Protein AF-A0A959FDQ1-F1 (afdb_monomer_lite)

Sequence (269 aa):
MSNYNDDSVWAGWWVIGGLILIKVVTFIWSLLVALWNFLGKVWLFLVEVITYLIYGSVIILGLAAAWAVLSLILMASQAAYAKVAEWRKKQAYKKSLAGQIEAQKEQAEATRFRIQRMIDLINQNLQKKLDYIVYAESQLSSKSFHQHENEFFKRIISENLSVVEHWREQRSALQHKKNYLDKTINGWDFRLKTAKHEKEMEAFKDELEELLLDVDYLIRKAEEDSWTIDIDLWEATANPYGVSSMNESESLELPVLEEKQKEILFHHN

Structure (mmCIF, N/CA/C/O backbone):
data_AF-A0A959FDQ1-F1
#
_entry.id   AF-A0A959FDQ1-F1
#
loop_
_atom_site.group_PDB
_atom_site.id
_atom_site.type_symbol
_atom_site.label_atom_id
_atom_site.label_alt_id
_atom_site.label_comp_id
_atom_site.label_asym_id
_atom_site.label_entity_id
_atom_site.label_seq_id
_atom_site.pdbx_PDB_ins_code
_atom_site.Cartn_x
_atom_site.Cartn_y
_atom_site.Cartn_z
_atom_site.occupancy
_atom_site.B_iso_or_equiv
_atom_site.auth_seq_id
_atom_site.auth_comp_id
_atom_site.auth_asym_id
_atom_site.auth_atom_id
_atom_site.pdbx_PDB_model_num
ATOM 1 N N . MET A 1 1 ? 96.772 -2.616 -119.147 1.00 41.16 1 MET A N 1
ATOM 2 C CA . MET A 1 1 ? 96.788 -3.213 -117.793 1.00 41.16 1 MET A CA 1
ATOM 3 C C . MET A 1 1 ? 95.719 -2.525 -116.951 1.00 41.16 1 MET A C 1
ATOM 5 O O . MET A 1 1 ? 95.452 -1.355 -117.178 1.00 41.16 1 MET A O 1
ATOM 9 N N . SER A 1 2 ? 95.043 -3.315 -116.118 1.00 45.16 2 SER A N 1
ATOM 10 C CA . SER A 1 2 ? 93.726 -3.117 -115.489 1.00 45.16 2 SER A CA 1
ATOM 11 C C . SER A 1 2 ? 93.643 -1.965 -114.476 1.00 45.16 2 SER A C 1
ATOM 13 O O . SER A 1 2 ? 94.436 -1.956 -113.547 1.00 45.16 2 SER A O 1
ATOM 15 N N . ASN A 1 3 ? 92.645 -1.076 -114.607 1.00 51.53 3 ASN A N 1
ATOM 16 C CA . ASN A 1 3 ? 92.157 -0.219 -113.505 1.00 51.53 3 ASN A CA 1
ATOM 17 C C . ASN A 1 3 ? 90.644 0.100 -113.577 1.00 51.53 3 ASN A C 1
ATOM 19 O O . ASN A 1 3 ? 90.146 0.917 -112.819 1.00 51.53 3 ASN A O 1
ATOM 23 N N . TYR A 1 4 ? 89.895 -0.540 -114.484 1.00 51.22 4 TYR A N 1
ATOM 24 C CA . TYR A 1 4 ? 88.454 -0.288 -114.674 1.00 51.22 4 TYR A CA 1
ATOM 25 C C . TYR A 1 4 ? 87.549 -1.234 -113.864 1.00 51.22 4 TYR A C 1
ATOM 27 O O . TYR A 1 4 ? 86.332 -1.084 -113.887 1.00 51.22 4 TYR A O 1
ATOM 35 N N . ASN A 1 5 ? 88.129 -2.207 -113.149 1.00 54.12 5 ASN A N 1
ATOM 36 C CA . ASN A 1 5 ? 87.374 -3.153 -112.322 1.00 54.12 5 ASN A CA 1
ATOM 37 C C . ASN A 1 5 ? 87.232 -2.702 -110.856 1.00 54.12 5 ASN A C 1
ATOM 39 O O . ASN A 1 5 ? 86.239 -3.063 -110.230 1.00 54.12 5 ASN A O 1
ATOM 43 N N . ASP A 1 6 ? 88.135 -1.870 -110.324 1.00 56.97 6 ASP A N 1
ATOM 44 C CA . ASP A 1 6 ? 88.124 -1.515 -108.893 1.00 56.97 6 ASP A CA 1
ATOM 45 C C . ASP A 1 6 ? 87.049 -0.475 -108.522 1.00 56.97 6 ASP A C 1
ATOM 47 O O . ASP A 1 6 ? 86.389 -0.635 -107.494 1.00 56.97 6 ASP A O 1
ATOM 51 N N . ASP A 1 7 ? 86.751 0.507 -109.382 1.00 60.66 7 ASP A N 1
ATOM 52 C CA . ASP A 1 7 ? 85.711 1.517 -109.095 1.00 60.66 7 ASP A CA 1
ATOM 53 C C . ASP A 1 7 ? 84.284 0.931 -109.114 1.00 60.66 7 ASP A C 1
ATOM 55 O O . ASP A 1 7 ? 83.399 1.370 -108.373 1.00 60.66 7 ASP A O 1
ATOM 59 N N . SER A 1 8 ? 84.053 -0.111 -109.922 1.00 62.12 8 SER A N 1
ATOM 60 C CA . SER A 1 8 ? 82.749 -0.787 -110.027 1.00 62.12 8 SER A CA 1
ATOM 61 C C . SER A 1 8 ? 82.453 -1.699 -108.830 1.00 62.12 8 SER A C 1
ATOM 63 O O . SER A 1 8 ? 81.326 -1.732 -108.329 1.00 62.12 8 SER A O 1
ATOM 65 N N . VAL A 1 9 ? 83.479 -2.388 -108.318 1.00 67.94 9 VAL A N 1
ATOM 66 C CA . VAL A 1 9 ? 83.389 -3.196 -107.097 1.00 67.94 9 VAL A CA 1
ATOM 67 C C . VAL A 1 9 ? 83.156 -2.272 -105.908 1.00 67.94 9 VAL A C 1
ATOM 69 O O . VAL A 1 9 ? 82.247 -2.516 -105.116 1.00 67.94 9 VAL A O 1
ATOM 72 N N . TRP A 1 10 ? 83.894 -1.164 -105.824 1.00 71.19 10 TRP A N 1
ATOM 73 C CA . TRP A 1 10 ? 83.765 -0.192 -104.743 1.00 71.19 10 TRP A CA 1
ATOM 74 C C . TRP A 1 10 ? 82.350 0.410 -104.652 1.00 71.19 10 TRP A C 1
ATOM 76 O O . TRP A 1 10 ? 81.772 0.447 -103.565 1.00 71.19 10 TRP A O 1
ATOM 86 N N . ALA A 1 11 ? 81.726 0.766 -105.782 1.00 73.62 11 ALA A N 1
ATOM 87 C CA . ALA A 1 11 ? 80.331 1.221 -105.818 1.00 73.62 11 ALA A CA 1
ATOM 88 C C . ALA A 1 11 ? 79.330 0.157 -105.310 1.00 73.62 11 ALA A C 1
ATOM 90 O O . ALA A 1 11 ? 78.390 0.489 -104.584 1.00 73.62 11 ALA A O 1
ATOM 91 N N . GLY A 1 12 ? 79.547 -1.126 -105.623 1.00 75.38 12 GLY A N 1
ATOM 92 C CA . GLY A 1 12 ? 78.720 -2.234 -105.128 1.00 75.38 12 GLY A CA 1
ATOM 93 C C . GLY A 1 12 ? 78.754 -2.386 -103.602 1.00 75.38 12 GLY A C 1
ATOM 94 O O . GLY A 1 12 ? 77.708 -2.574 -102.976 1.00 75.38 12 GLY A O 1
ATOM 95 N N . TRP A 1 13 ? 79.929 -2.223 -102.982 1.00 82.12 13 TRP A N 1
ATOM 96 C CA . TRP A 1 13 ? 80.076 -2.254 -101.520 1.00 82.12 13 TRP A CA 1
ATOM 97 C C . TRP A 1 13 ? 79.360 -1.083 -100.833 1.00 82.12 13 TRP A C 1
ATOM 99 O O . TRP A 1 13 ? 78.743 -1.286 -99.786 1.00 82.12 13 TRP A O 1
ATOM 109 N N . TRP A 1 14 ? 79.357 0.114 -101.431 1.00 84.06 14 TRP A N 1
ATOM 110 C CA . TRP A 1 14 ? 78.606 1.261 -100.902 1.00 84.06 14 TRP A CA 1
ATOM 111 C C . TRP A 1 14 ? 77.089 1.083 -100.991 1.00 84.06 14 TRP A C 1
ATOM 113 O O . TRP A 1 14 ? 76.379 1.437 -100.050 1.00 84.06 14 TRP A O 1
ATOM 123 N N . VAL A 1 15 ? 76.577 0.492 -102.075 1.00 82.62 15 VAL A N 1
ATOM 124 C CA . VAL A 1 15 ? 75.137 0.216 -102.224 1.00 82.62 15 VAL A CA 1
ATOM 125 C C . VAL A 1 15 ? 74.672 -0.839 -101.215 1.00 82.62 15 VAL A C 1
ATOM 127 O O . VAL A 1 15 ? 73.645 -0.658 -100.558 1.00 82.62 15 VAL A O 1
ATOM 130 N N . ILE A 1 16 ? 75.446 -1.912 -101.034 1.00 84.38 16 ILE A N 1
ATOM 131 C CA . ILE A 1 16 ? 75.146 -2.958 -100.045 1.00 84.38 16 ILE A CA 1
ATOM 132 C C . ILE A 1 16 ? 75.263 -2.401 -98.617 1.00 84.38 16 ILE A C 1
ATOM 134 O O . ILE A 1 16 ? 74.369 -2.621 -97.800 1.00 84.38 16 ILE A O 1
ATOM 138 N N . GLY A 1 17 ? 76.308 -1.620 -98.324 1.00 83.81 17 GLY A N 1
ATOM 139 C CA . GLY A 1 17 ? 76.487 -0.955 -97.031 1.00 83.81 17 GLY A CA 1
ATOM 140 C C . GLY A 1 17 ? 75.357 0.025 -96.701 1.00 83.81 17 GLY A C 1
ATOM 141 O O . GLY A 1 17 ? 74.842 0.018 -95.583 1.00 83.81 17 GLY A O 1
ATOM 142 N N . GLY A 1 18 ? 74.899 0.806 -97.685 1.00 85.31 18 GLY A N 1
ATOM 143 C CA . GLY A 1 18 ? 73.756 1.711 -97.542 1.00 85.31 18 GLY A CA 1
ATOM 144 C C . GLY A 1 18 ? 72.436 0.976 -97.285 1.00 85.31 18 GLY A C 1
ATOM 145 O O . GLY A 1 18 ? 71.675 1.363 -96.397 1.00 85.31 18 GLY A O 1
ATOM 146 N N . LEU A 1 19 ? 72.180 -0.127 -97.997 1.00 86.75 19 LEU A N 1
ATOM 147 C CA . LEU A 1 19 ? 70.998 -0.970 -97.772 1.00 86.75 19 LEU A CA 1
ATOM 148 C C . LEU A 1 19 ? 70.985 -1.592 -96.369 1.00 86.75 19 LEU A C 1
ATOM 150 O O . LEU A 1 19 ? 69.940 -1.609 -95.713 1.00 86.75 19 LEU A O 1
ATOM 154 N N . ILE A 1 20 ? 72.139 -2.064 -95.890 1.00 87.62 20 ILE A N 1
ATOM 155 C CA . ILE A 1 20 ? 72.286 -2.599 -94.530 1.00 87.62 20 ILE A CA 1
ATOM 156 C C . ILE A 1 20 ? 72.043 -1.495 -93.497 1.00 87.62 20 ILE A C 1
ATOM 158 O O . ILE A 1 20 ? 71.282 -1.704 -92.553 1.00 87.62 20 ILE A O 1
ATOM 162 N N . LEU A 1 21 ? 72.613 -0.304 -93.696 1.00 90.56 21 LEU A N 1
ATOM 163 C CA . LEU A 1 21 ? 72.436 0.823 -92.783 1.00 90.56 21 LEU A CA 1
ATOM 164 C C . LEU A 1 21 ? 70.955 1.212 -92.640 1.00 90.56 21 LEU A C 1
ATOM 166 O O . LEU A 1 21 ? 70.468 1.367 -91.522 1.00 90.56 21 LEU A O 1
ATOM 170 N N . ILE A 1 22 ? 70.206 1.281 -93.747 1.00 90.25 22 ILE A N 1
ATOM 171 C CA . ILE A 1 22 ? 68.761 1.566 -93.721 1.00 90.25 22 ILE A CA 1
ATOM 172 C C . ILE A 1 22 ? 68.000 0.476 -92.957 1.00 90.25 22 ILE A C 1
ATOM 174 O O . ILE A 1 22 ? 67.115 0.788 -92.157 1.00 90.25 22 ILE A O 1
ATOM 178 N N . LYS A 1 23 ? 68.336 -0.805 -93.151 1.00 91.06 23 LYS A N 1
ATOM 179 C CA . LYS A 1 23 ? 67.700 -1.917 -92.423 1.00 91.06 23 LYS A CA 1
ATOM 180 C C . LYS A 1 23 ? 67.961 -1.852 -90.920 1.00 91.06 23 LYS A C 1
ATOM 182 O O . LYS A 1 23 ? 67.043 -2.086 -90.140 1.00 91.06 23 LYS A O 1
ATOM 187 N N . VAL A 1 24 ? 69.171 -1.481 -90.513 1.00 93.56 24 VAL A N 1
ATOM 188 C CA . VAL A 1 24 ? 69.520 -1.315 -89.096 1.00 93.56 24 VAL A CA 1
ATOM 189 C C . VAL A 1 24 ? 68.769 -0.131 -88.487 1.00 93.56 24 VAL A C 1
ATOM 191 O O . VAL A 1 24 ? 68.148 -0.278 -87.437 1.00 93.56 24 VAL A O 1
ATOM 194 N N . VAL A 1 25 ? 68.749 1.022 -89.160 1.00 93.12 25 VAL A N 1
ATOM 195 C CA . VAL A 1 25 ? 68.042 2.217 -88.669 1.00 93.12 25 VAL A CA 1
ATOM 196 C C . VAL A 1 25 ? 66.534 1.975 -88.577 1.00 93.12 25 VAL A C 1
ATOM 198 O O . VAL A 1 25 ? 65.921 2.289 -87.559 1.00 93.12 25 VAL A O 1
ATOM 201 N N . THR A 1 26 ? 65.931 1.365 -89.601 1.00 91.38 26 THR A N 1
ATOM 202 C CA . THR A 1 26 ? 64.496 1.027 -89.589 1.00 91.38 26 THR A CA 1
ATOM 203 C C . THR A 1 26 ? 64.157 0.001 -88.511 1.00 91.38 26 THR A C 1
ATOM 205 O O . THR A 1 26 ? 63.116 0.130 -87.865 1.00 91.38 26 THR A O 1
ATOM 208 N N . PHE A 1 27 ? 65.039 -0.968 -88.254 1.00 93.44 27 PHE A N 1
ATOM 209 C CA . PHE A 1 27 ? 64.881 -1.919 -87.157 1.00 93.44 27 PHE A CA 1
ATOM 210 C C . PHE A 1 27 ? 64.938 -1.232 -85.786 1.00 93.44 27 PHE A C 1
ATOM 212 O O . PHE A 1 27 ? 64.025 -1.417 -84.983 1.00 93.44 27 PHE A O 1
ATOM 219 N N . ILE A 1 28 ? 65.950 -0.392 -85.534 1.00 94.56 28 ILE A N 1
ATOM 220 C CA . ILE A 1 28 ? 66.096 0.347 -84.268 1.00 94.56 28 ILE A CA 1
ATOM 221 C C . ILE A 1 28 ? 64.895 1.272 -84.042 1.00 94.56 28 ILE A C 1
ATOM 223 O O . ILE A 1 28 ? 64.324 1.278 -82.954 1.00 94.56 28 ILE A O 1
ATOM 227 N N . TRP A 1 29 ? 64.464 2.012 -85.067 1.00 95.31 29 TRP A N 1
ATOM 228 C CA . TRP A 1 29 ? 63.289 2.880 -84.974 1.00 95.31 29 TRP A CA 1
ATOM 229 C C . TRP A 1 29 ? 62.014 2.090 -84.658 1.00 95.31 29 TRP A C 1
ATOM 231 O O . TRP A 1 29 ? 61.263 2.457 -83.756 1.00 95.31 29 TRP A O 1
ATOM 241 N N . SER A 1 30 ? 61.795 0.964 -85.343 1.00 93.06 30 SER A N 1
ATOM 242 C CA . SER A 1 30 ? 60.643 0.087 -85.089 1.00 93.06 30 SER A CA 1
ATOM 243 C C . SER A 1 30 ? 60.669 -0.492 -83.673 1.00 93.06 30 SER A C 1
ATOM 245 O O . SER A 1 30 ? 59.626 -0.571 -83.025 1.00 93.06 30 SER A O 1
ATOM 247 N N . LEU A 1 31 ? 61.854 -0.845 -83.164 1.00 94.12 31 LEU A N 1
ATOM 248 C CA . LEU A 1 31 ? 62.034 -1.326 -81.797 1.00 94.12 31 LEU A CA 1
ATOM 249 C C . LEU A 1 31 ? 61.730 -0.232 -80.764 1.00 94.12 31 LEU A C 1
ATOM 251 O O . LEU A 1 31 ? 61.033 -0.501 -79.789 1.00 94.12 31 LEU A O 1
ATOM 255 N N . LEU A 1 32 ? 62.184 1.004 -80.990 1.00 95.50 32 LEU A N 1
ATOM 256 C CA . LEU A 1 32 ? 61.865 2.149 -80.128 1.00 95.50 32 LEU A CA 1
ATOM 257 C C . LEU A 1 32 ? 60.362 2.447 -80.111 1.00 95.50 32 LEU A C 1
ATOM 259 O O . LEU A 1 32 ? 59.791 2.657 -79.042 1.00 95.50 32 LEU A O 1
ATOM 263 N N . VAL A 1 33 ? 59.699 2.401 -81.269 1.00 92.25 33 VAL A N 1
ATOM 264 C CA . VA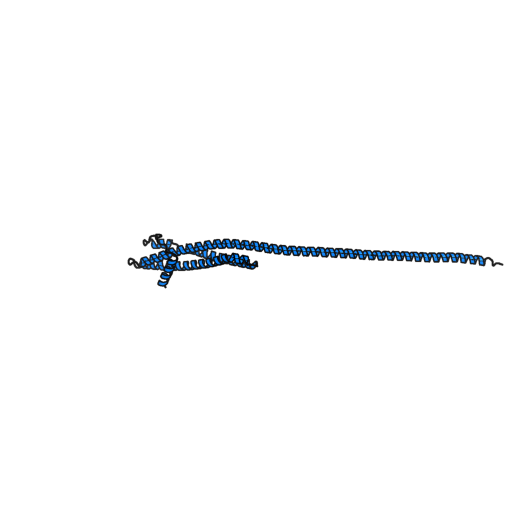L A 1 33 ? 58.240 2.573 -81.367 1.00 92.25 33 VAL A CA 1
ATOM 265 C C . VAL A 1 33 ? 57.500 1.429 -80.665 1.00 92.25 33 VAL A C 1
ATOM 267 O O . VAL A 1 33 ? 56.502 1.668 -79.984 1.00 92.25 33 VAL A O 1
ATOM 270 N N . ALA A 1 34 ? 57.978 0.188 -80.781 1.00 93.31 34 ALA A N 1
ATOM 271 C CA . ALA A 1 34 ? 57.402 -0.952 -80.071 1.00 93.31 34 ALA A CA 1
ATOM 272 C C . ALA A 1 34 ? 57.564 -0.815 -78.547 1.00 93.31 34 ALA A C 1
ATOM 274 O O . ALA A 1 34 ? 56.600 -1.034 -77.812 1.00 93.31 34 ALA A O 1
ATOM 275 N N . LEU A 1 35 ? 58.741 -0.389 -78.077 1.00 95.12 35 LEU A N 1
ATOM 276 C CA . LEU A 1 35 ? 59.010 -0.116 -76.663 1.00 95.12 35 LEU A CA 1
ATOM 277 C C . LEU A 1 35 ? 58.136 1.020 -76.127 1.00 95.12 35 LEU A C 1
ATOM 279 O O . LEU A 1 35 ? 57.553 0.877 -75.055 1.00 95.12 35 LEU A O 1
ATOM 283 N N . TRP A 1 36 ? 57.981 2.111 -76.880 1.00 96.50 36 TRP A N 1
ATOM 284 C CA . TRP A 1 36 ? 57.102 3.220 -76.503 1.00 96.50 36 TRP A CA 1
ATOM 285 C C . TRP A 1 36 ? 55.642 2.771 -76.378 1.00 96.50 36 TRP A C 1
ATOM 287 O O . TRP A 1 36 ? 54.981 3.060 -75.382 1.00 96.50 36 TRP A O 1
ATOM 297 N N . ASN A 1 37 ? 55.149 1.995 -77.348 1.00 92.75 37 ASN A N 1
ATOM 298 C CA . ASN A 1 37 ? 53.802 1.427 -77.298 1.00 92.75 37 ASN A CA 1
ATOM 299 C C . ASN A 1 37 ? 53.617 0.451 -76.125 1.00 92.75 37 ASN A C 1
ATOM 301 O O . ASN A 1 37 ? 52.558 0.441 -75.498 1.00 92.75 37 ASN A O 1
ATOM 305 N N . PHE A 1 38 ? 54.628 -0.364 -75.813 1.00 94.62 38 PHE A N 1
ATOM 306 C CA . PHE A 1 38 ? 54.597 -1.270 -74.665 1.00 94.62 38 PHE A CA 1
ATOM 307 C C . PHE A 1 38 ? 54.547 -0.497 -73.341 1.00 94.62 38 PHE A C 1
ATOM 309 O O . PHE A 1 38 ? 53.668 -0.756 -72.521 1.00 94.62 38 PHE A O 1
ATOM 316 N N . LEU A 1 39 ? 55.420 0.500 -73.161 1.00 95.44 39 LEU A N 1
ATOM 317 C CA . LEU A 1 39 ? 55.439 1.356 -71.971 1.00 95.44 39 LEU A CA 1
ATOM 318 C C . LEU A 1 39 ? 54.123 2.124 -71.797 1.00 95.44 39 LEU A C 1
ATOM 320 O O . LEU A 1 39 ? 53.597 2.176 -70.688 1.00 95.44 39 LEU A O 1
ATOM 324 N N . GLY A 1 40 ? 53.547 2.645 -72.885 1.00 93.50 40 GLY A N 1
ATOM 325 C CA . GLY A 1 40 ? 52.236 3.297 -72.858 1.00 93.50 40 GLY A CA 1
ATOM 326 C C . GLY A 1 40 ? 51.115 2.365 -72.386 1.00 93.50 40 GLY A C 1
ATOM 327 O O . GLY A 1 40 ? 50.298 2.758 -71.555 1.00 93.50 40 GLY A O 1
ATOM 328 N N . LYS A 1 41 ? 51.102 1.105 -72.846 1.00 93.19 41 LYS A N 1
ATOM 329 C CA . LYS A 1 41 ? 50.130 0.094 -72.390 1.00 93.19 41 LYS A CA 1
ATOM 330 C C . LYS A 1 41 ? 50.312 -0.274 -70.916 1.00 93.19 41 LYS A C 1
ATOM 332 O O . LYS A 1 41 ? 49.319 -0.373 -70.203 1.00 93.19 41 LYS A O 1
ATOM 337 N N . VAL A 1 42 ? 51.554 -0.447 -70.456 1.00 93.56 42 VAL A N 1
ATOM 338 C CA . VAL A 1 42 ? 51.853 -0.741 -69.041 1.00 93.56 42 VAL A CA 1
ATOM 339 C C . VAL A 1 42 ? 51.428 0.420 -68.142 1.00 93.56 42 VAL A C 1
ATOM 341 O O . VAL A 1 42 ? 50.820 0.191 -67.099 1.00 93.56 42 VAL A O 1
ATOM 344 N N . TRP A 1 43 ? 51.689 1.662 -68.556 1.00 94.62 43 TRP A N 1
ATOM 345 C CA . TRP A 1 43 ? 51.263 2.849 -67.816 1.00 94.62 43 TRP A CA 1
ATOM 346 C C . TRP A 1 43 ? 49.737 2.940 -67.698 1.00 94.62 43 TRP A C 1
ATOM 348 O O . TRP A 1 43 ? 49.219 3.121 -66.599 1.00 94.62 43 TRP A O 1
ATOM 358 N N . LEU A 1 44 ? 49.010 2.760 -68.808 1.00 92.25 44 LEU A N 1
ATOM 359 C CA . LEU A 1 44 ? 47.542 2.763 -68.802 1.00 92.25 44 LEU A CA 1
ATOM 360 C C . LEU A 1 44 ? 46.969 1.658 -67.904 1.00 92.25 44 LEU A C 1
ATOM 362 O O . LEU A 1 44 ? 46.057 1.925 -67.126 1.00 92.25 44 LEU A O 1
ATOM 366 N N . PHE A 1 45 ? 47.549 0.457 -67.951 1.00 92.62 45 PHE A N 1
ATOM 367 C CA . PHE A 1 45 ? 47.150 -0.651 -67.085 1.00 92.62 45 PHE A CA 1
ATOM 368 C C . PHE A 1 45 ? 47.381 -0.343 -65.597 1.00 92.62 45 PHE A C 1
ATOM 370 O O . PHE A 1 45 ? 46.514 -0.610 -64.770 1.00 92.62 45 PHE A O 1
ATOM 377 N N . LEU A 1 46 ? 48.522 0.261 -65.238 1.00 94.44 46 LEU A N 1
ATOM 378 C CA . LEU A 1 46 ? 48.803 0.659 -63.853 1.00 94.44 46 LEU A CA 1
ATOM 379 C C . LEU A 1 46 ? 47.797 1.691 -63.333 1.00 94.44 46 LEU A C 1
ATOM 381 O O . LEU A 1 46 ? 47.320 1.560 -62.206 1.00 94.44 46 LEU A O 1
ATOM 385 N N . VAL A 1 47 ? 47.457 2.691 -64.151 1.00 92.94 47 VAL A N 1
ATOM 386 C CA . VAL A 1 47 ? 46.435 3.687 -63.800 1.00 92.94 47 VAL A CA 1
ATOM 387 C C . VAL A 1 47 ? 45.086 3.005 -63.577 1.00 92.94 47 VAL A C 1
ATOM 389 O O . VAL A 1 47 ? 44.456 3.243 -62.551 1.00 92.94 47 VAL A O 1
ATOM 392 N N . GLU A 1 48 ? 44.680 2.104 -64.472 1.00 91.69 48 GLU A N 1
ATOM 393 C CA . GLU A 1 48 ? 43.425 1.357 -64.360 1.00 91.69 48 GLU A CA 1
ATOM 394 C C . GLU A 1 48 ? 43.360 0.508 -63.075 1.00 91.69 48 GLU A C 1
ATOM 396 O O . GLU A 1 48 ? 42.366 0.559 -62.347 1.00 91.69 48 GLU A O 1
ATOM 401 N N . VAL A 1 49 ? 44.442 -0.199 -62.726 1.00 93.19 49 VAL A N 1
ATOM 402 C CA . VAL A 1 49 ? 44.527 -0.980 -61.479 1.00 93.19 49 VAL A CA 1
ATOM 403 C C . VAL A 1 49 ? 44.390 -0.085 -60.245 1.00 93.19 49 VAL A C 1
ATOM 405 O O . VAL A 1 49 ? 43.626 -0.412 -59.336 1.00 93.19 49 VAL A O 1
ATOM 408 N N . ILE A 1 50 ? 45.084 1.058 -60.201 1.00 92.56 50 ILE A N 1
ATOM 409 C CA . ILE A 1 50 ? 44.981 2.006 -59.078 1.00 92.56 50 ILE A CA 1
ATOM 410 C C . ILE A 1 50 ? 43.558 2.562 -58.977 1.00 92.56 50 ILE A C 1
ATOM 412 O O . ILE A 1 50 ? 42.998 2.623 -57.882 1.00 92.56 50 ILE A O 1
ATOM 416 N N . THR A 1 51 ? 42.945 2.922 -60.105 1.00 90.56 51 THR A N 1
ATOM 417 C CA . THR A 1 51 ? 41.565 3.408 -60.151 1.00 90.56 51 THR A CA 1
ATOM 418 C C . THR A 1 51 ? 40.586 2.371 -59.593 1.00 90.56 51 THR A C 1
ATOM 420 O O . THR A 1 51 ? 39.767 2.716 -58.739 1.00 90.56 51 THR A O 1
ATOM 423 N N . TYR A 1 52 ? 40.701 1.094 -59.977 1.00 94.38 52 TYR A N 1
ATOM 424 C CA . TYR A 1 52 ? 39.858 0.032 -59.416 1.00 94.38 52 TYR A CA 1
ATOM 425 C C . TYR A 1 52 ? 40.108 -0.213 -57.925 1.00 94.38 52 TYR A C 1
ATOM 427 O O . TYR A 1 52 ? 39.149 -0.426 -57.182 1.00 94.38 52 TYR A O 1
ATOM 435 N N . LEU A 1 53 ? 41.360 -0.141 -57.460 1.00 91.94 53 LEU A N 1
ATOM 436 C CA . LEU A 1 53 ? 41.679 -0.271 -56.034 1.00 91.94 53 LEU A CA 1
ATOM 437 C C . LEU A 1 53 ? 41.062 0.867 -55.209 1.00 91.94 53 LEU A C 1
ATOM 439 O O . LEU A 1 53 ? 40.489 0.616 -54.147 1.00 91.94 53 LEU A O 1
ATOM 443 N N . ILE A 1 54 ? 41.114 2.103 -55.716 1.00 91.62 54 ILE A N 1
ATOM 444 C CA . ILE A 1 54 ? 40.481 3.258 -55.071 1.00 91.62 54 ILE A CA 1
ATOM 445 C C . ILE A 1 54 ? 38.965 3.059 -55.023 1.00 91.62 54 ILE A C 1
ATOM 447 O O . ILE A 1 54 ? 38.392 3.119 -53.934 1.00 91.62 54 ILE A O 1
ATOM 451 N N . TYR A 1 55 ? 38.314 2.754 -56.151 1.00 93.12 55 TYR A N 1
ATOM 452 C CA . TYR A 1 55 ? 36.862 2.542 -56.175 1.00 93.12 55 TYR A CA 1
ATOM 453 C C . TYR A 1 55 ? 36.424 1.389 -55.264 1.00 93.12 55 TYR A C 1
ATOM 455 O O . TYR A 1 55 ? 35.459 1.540 -54.513 1.00 93.12 55 TYR A O 1
ATOM 463 N N . GLY A 1 56 ? 37.161 0.274 -55.257 1.00 88.38 56 GLY A N 1
ATOM 464 C CA . GLY A 1 56 ? 36.907 -0.848 -54.355 1.00 88.38 56 GLY A CA 1
ATOM 465 C C . GLY A 1 56 ? 37.000 -0.446 -52.881 1.00 88.38 56 GLY A C 1
ATOM 466 O O . GLY A 1 56 ? 36.118 -0.787 -52.092 1.00 88.38 56 GLY A O 1
ATOM 467 N N . SER A 1 57 ? 38.012 0.347 -52.511 1.00 91.38 57 SER A N 1
ATOM 468 C CA . SER A 1 57 ? 38.170 0.830 -51.133 1.00 91.38 57 SER A CA 1
ATOM 469 C C . SER A 1 57 ? 37.028 1.757 -50.698 1.00 91.38 57 SER A C 1
ATOM 471 O O . SER A 1 57 ? 36.509 1.615 -49.591 1.00 91.38 57 SER A O 1
ATOM 473 N N . VAL A 1 58 ? 36.575 2.651 -51.585 1.00 90.69 58 VAL A N 1
ATOM 474 C CA . VAL A 1 58 ? 35.473 3.586 -51.310 1.00 90.69 58 VAL A CA 1
ATOM 475 C C . VAL A 1 58 ? 34.162 2.829 -51.095 1.00 90.69 58 VAL A C 1
ATOM 477 O O . VAL A 1 58 ? 33.418 3.151 -50.169 1.00 90.69 58 VAL A O 1
ATOM 480 N N . ILE A 1 59 ? 33.897 1.788 -51.889 1.00 87.31 59 ILE A N 1
ATOM 481 C CA . ILE A 1 59 ? 32.701 0.947 -51.739 1.00 87.31 59 ILE A CA 1
ATOM 482 C C . ILE A 1 59 ? 32.722 0.195 -50.400 1.00 87.31 59 ILE A C 1
ATOM 484 O O . ILE A 1 59 ? 31.714 0.187 -49.694 1.00 87.31 59 ILE A O 1
ATOM 488 N N . ILE A 1 60 ? 33.859 -0.394 -50.012 1.00 89.19 60 ILE A N 1
ATOM 489 C CA . ILE A 1 60 ? 33.988 -1.123 -48.738 1.00 89.19 60 ILE A CA 1
ATOM 490 C C . ILE A 1 60 ? 33.829 -0.173 -47.543 1.00 89.19 60 ILE A C 1
ATOM 492 O O . ILE A 1 60 ? 33.099 -0.492 -46.604 1.00 89.19 60 ILE A O 1
ATOM 496 N N . LEU A 1 61 ? 34.455 1.008 -47.587 1.00 90.31 61 LEU A N 1
ATOM 497 C CA . LEU A 1 61 ? 34.313 2.026 -46.541 1.00 90.31 61 LEU A CA 1
ATOM 498 C C . LEU A 1 61 ? 32.869 2.535 -46.437 1.00 90.31 61 LEU A C 1
ATOM 500 O O . LEU A 1 61 ? 32.345 2.661 -45.331 1.00 90.31 61 LEU A O 1
ATOM 504 N N . GLY A 1 62 ? 32.204 2.769 -47.571 1.00 88.81 62 GLY A N 1
ATOM 505 C CA . GLY A 1 62 ? 30.795 3.163 -47.611 1.00 88.81 62 GLY A CA 1
ATOM 506 C C . GLY A 1 62 ? 29.868 2.091 -47.034 1.00 88.81 62 GLY A C 1
ATOM 507 O O . GLY A 1 62 ? 28.982 2.401 -46.237 1.00 88.81 62 GLY A O 1
ATOM 508 N N . LEU A 1 63 ? 30.107 0.820 -47.370 1.00 93.75 63 LEU A N 1
ATOM 509 C CA . LEU A 1 63 ? 29.330 -0.303 -46.848 1.00 93.75 63 LEU A CA 1
ATOM 510 C C . LEU A 1 63 ? 29.542 -0.489 -45.339 1.00 93.75 63 LEU A C 1
ATOM 512 O O . LEU A 1 63 ? 28.573 -0.685 -44.606 1.00 93.75 63 LEU A O 1
ATOM 516 N N . ALA A 1 64 ? 30.782 -0.375 -44.858 1.00 91.06 64 ALA A N 1
ATOM 517 C CA . ALA A 1 64 ? 31.095 -0.442 -43.432 1.00 91.06 64 ALA A CA 1
ATOM 518 C C . ALA A 1 64 ? 30.430 0.702 -42.647 1.00 91.06 64 ALA A C 1
ATOM 520 O O . ALA A 1 64 ? 29.840 0.464 -41.592 1.00 91.06 64 ALA A O 1
ATOM 521 N N . ALA A 1 65 ? 30.454 1.926 -43.186 1.00 90.00 65 ALA A N 1
ATOM 522 C CA . ALA A 1 65 ? 29.776 3.072 -42.587 1.00 90.00 65 ALA A CA 1
ATOM 523 C C . ALA A 1 65 ? 28.252 2.865 -42.519 1.00 90.00 65 ALA A C 1
ATOM 525 O O . ALA A 1 65 ? 27.649 3.105 -41.473 1.00 90.00 65 ALA A O 1
ATOM 526 N N . ALA A 1 66 ? 27.631 2.356 -43.588 1.00 91.00 66 ALA A N 1
ATOM 527 C CA . ALA A 1 66 ? 26.199 2.054 -43.605 1.00 91.00 66 ALA A CA 1
ATOM 528 C C . ALA A 1 66 ? 25.817 0.988 -42.560 1.00 91.00 66 ALA A C 1
ATOM 530 O O . ALA A 1 66 ? 24.836 1.161 -41.834 1.00 91.00 66 ALA A O 1
ATOM 531 N N . TRP A 1 67 ? 26.618 -0.074 -42.424 1.00 93.38 67 TRP A N 1
ATOM 532 C CA . TRP A 1 67 ? 26.415 -1.107 -41.402 1.00 93.38 67 TRP A CA 1
ATOM 533 C C . TRP A 1 67 ? 26.577 -0.578 -39.975 1.00 93.38 67 TRP A C 1
ATOM 535 O O . TRP A 1 67 ? 25.793 -0.941 -39.094 1.00 93.38 67 TRP A O 1
ATOM 545 N N . ALA A 1 68 ? 27.551 0.302 -39.739 1.00 88.50 68 ALA A N 1
ATOM 546 C CA . ALA A 1 68 ? 27.741 0.941 -38.441 1.00 88.50 68 ALA A CA 1
ATOM 547 C C . ALA A 1 68 ? 26.533 1.816 -38.065 1.00 88.50 68 ALA A C 1
ATOM 549 O O . ALA A 1 68 ? 26.013 1.703 -36.954 1.00 88.50 68 ALA A O 1
ATOM 550 N N . VAL A 1 69 ? 26.035 2.627 -39.006 1.00 88.94 69 VAL A N 1
ATOM 551 C CA . VAL A 1 69 ? 24.842 3.467 -38.803 1.00 88.94 69 VAL A CA 1
ATOM 552 C C . VAL A 1 69 ? 23.603 2.611 -38.540 1.00 88.94 69 VAL A C 1
ATOM 554 O O . VAL A 1 69 ? 22.869 2.880 -37.590 1.00 88.94 69 VAL A O 1
ATOM 557 N N . LEU A 1 70 ? 23.389 1.545 -39.318 1.00 91.00 70 LEU A N 1
ATOM 558 C CA . LEU A 1 70 ? 22.266 0.627 -39.115 1.00 91.00 70 LEU A CA 1
ATOM 559 C C . LEU A 1 70 ? 22.310 -0.020 -37.722 1.00 91.00 70 LEU A C 1
ATOM 561 O O . LEU A 1 70 ? 21.302 -0.052 -37.017 1.00 91.00 70 LEU A O 1
ATOM 565 N N . SER A 1 71 ? 23.488 -0.482 -37.300 1.00 88.06 71 SER A N 1
ATOM 566 C CA . SER A 1 71 ? 23.685 -1.101 -35.984 1.00 88.06 71 SER A CA 1
ATOM 567 C C . SER A 1 71 ? 23.418 -0.109 -34.848 1.00 88.06 71 SER A C 1
ATOM 569 O O . SER A 1 71 ? 22.730 -0.443 -33.882 1.00 88.06 71 SER A O 1
ATOM 571 N N . LEU A 1 72 ? 23.883 1.137 -34.989 1.00 87.38 72 LEU A N 1
ATOM 572 C CA . LEU A 1 72 ? 23.633 2.208 -34.024 1.00 87.38 72 LEU A CA 1
ATOM 573 C C . LEU A 1 72 ? 22.131 2.518 -33.891 1.00 87.38 72 LEU A C 1
ATOM 575 O O . LEU A 1 72 ? 21.625 2.643 -32.776 1.00 87.38 72 LEU A O 1
ATOM 579 N N . ILE A 1 73 ? 21.403 2.592 -35.013 1.00 85.00 73 ILE A N 1
ATOM 580 C CA . ILE A 1 73 ? 19.948 2.828 -35.029 1.00 85.00 73 ILE A CA 1
ATOM 581 C C . ILE A 1 73 ? 19.202 1.682 -34.336 1.00 85.00 73 ILE A C 1
ATOM 583 O O . ILE A 1 73 ? 18.272 1.929 -33.562 1.00 85.00 73 ILE A O 1
ATOM 587 N N . LEU A 1 74 ? 19.613 0.432 -34.568 1.00 89.19 74 LEU A N 1
ATOM 588 C CA . LEU A 1 74 ? 19.020 -0.733 -33.911 1.00 89.19 74 LEU A CA 1
ATOM 589 C C . LEU A 1 74 ? 19.246 -0.705 -32.391 1.00 89.19 74 LEU A C 1
ATOM 591 O O . LEU A 1 74 ? 18.293 -0.910 -31.638 1.00 89.19 74 LEU A O 1
ATOM 595 N N . MET A 1 75 ? 20.459 -0.381 -31.927 1.00 86.44 75 MET A N 1
ATOM 596 C CA . MET A 1 75 ? 20.750 -0.247 -30.491 1.00 86.44 75 MET A CA 1
ATOM 597 C C . MET A 1 75 ? 19.968 0.906 -29.848 1.00 86.44 75 MET A C 1
ATOM 599 O O . MET A 1 75 ? 19.377 0.728 -28.782 1.00 86.44 75 MET A O 1
ATOM 603 N N . ALA A 1 76 ? 19.901 2.067 -30.508 1.00 80.12 76 ALA A N 1
ATOM 604 C CA . ALA A 1 76 ? 19.123 3.212 -30.033 1.00 80.12 76 ALA A CA 1
ATOM 605 C C . ALA A 1 76 ? 17.625 2.881 -29.930 1.00 80.12 76 ALA A C 1
ATOM 607 O O . ALA A 1 76 ? 16.972 3.231 -28.944 1.00 80.12 76 ALA A O 1
ATOM 608 N N . SER A 1 77 ? 17.093 2.144 -30.909 1.00 87.00 77 SER A N 1
ATOM 609 C CA . SER A 1 77 ? 15.701 1.689 -30.907 1.00 87.00 77 SER A CA 1
ATOM 610 C C . SER A 1 77 ? 15.431 0.737 -29.741 1.00 87.00 77 SER A C 1
ATOM 612 O O . SER A 1 77 ? 14.476 0.943 -28.994 1.00 87.00 77 SER A O 1
ATOM 614 N N . GLN A 1 78 ? 16.287 -0.267 -29.520 1.00 83.50 78 GLN A N 1
ATOM 615 C CA . GLN A 1 78 ? 16.141 -1.199 -28.394 1.00 83.50 78 GLN A CA 1
ATOM 616 C C . GLN A 1 78 ? 16.227 -0.493 -27.037 1.00 83.50 78 GLN A C 1
ATOM 618 O O . GLN A 1 78 ? 15.414 -0.773 -26.158 1.00 83.50 78 GLN A O 1
ATOM 623 N N . ALA A 1 79 ? 17.145 0.464 -26.873 1.00 78.75 79 ALA A N 1
ATOM 624 C CA . ALA A 1 79 ? 17.249 1.262 -25.653 1.00 78.75 79 ALA A CA 1
ATOM 625 C C . ALA A 1 79 ? 15.976 2.091 -25.393 1.00 78.75 79 ALA A C 1
ATOM 627 O O . ALA A 1 79 ? 15.497 2.159 -24.258 1.00 78.75 79 ALA A O 1
ATOM 628 N N . ALA A 1 80 ? 15.379 2.671 -26.441 1.00 79.50 80 ALA A N 1
ATOM 629 C CA . ALA A 1 80 ? 14.105 3.380 -26.336 1.00 79.50 80 ALA A CA 1
ATOM 630 C C . ALA A 1 80 ? 12.956 2.436 -25.938 1.00 79.50 80 ALA A C 1
ATOM 632 O O . ALA A 1 80 ? 12.206 2.743 -25.008 1.00 79.50 80 ALA A O 1
ATOM 633 N N . TYR A 1 81 ? 12.849 1.263 -26.573 1.00 86.31 81 TYR A N 1
ATOM 634 C CA . TYR A 1 81 ? 11.852 0.251 -26.208 1.00 86.31 81 TYR A CA 1
ATOM 635 C C . TYR A 1 81 ? 12.034 -0.255 -24.772 1.00 86.31 81 TYR A C 1
ATOM 637 O O . TYR A 1 81 ? 11.045 -0.373 -24.050 1.00 86.31 81 TYR A O 1
ATOM 645 N N . ALA A 1 82 ? 13.271 -0.495 -24.326 1.00 80.25 82 ALA A N 1
ATOM 646 C CA . ALA A 1 82 ? 13.571 -0.917 -22.959 1.00 80.25 82 ALA A CA 1
ATOM 647 C C . ALA A 1 82 ? 13.122 0.133 -21.931 1.00 80.25 82 ALA A C 1
ATOM 649 O O . ALA A 1 82 ? 12.431 -0.205 -20.969 1.00 80.25 82 ALA A O 1
ATOM 650 N N . LYS A 1 83 ? 13.414 1.417 -22.180 1.00 82.81 83 LYS A N 1
ATOM 651 C CA . LYS A 1 83 ? 12.979 2.527 -21.318 1.00 82.81 83 LYS A CA 1
ATOM 652 C C . LYS A 1 83 ? 11.452 2.640 -21.242 1.00 82.81 83 LYS A C 1
ATOM 654 O O . LYS A 1 83 ? 10.897 2.844 -20.163 1.00 82.81 83 LYS A O 1
ATOM 659 N N . VAL A 1 84 ? 10.754 2.482 -22.370 1.00 80.38 84 VAL A N 1
ATOM 660 C CA . VAL A 1 84 ? 9.280 2.499 -22.411 1.00 80.38 84 VAL A CA 1
ATOM 661 C C . VAL A 1 84 ? 8.690 1.277 -21.704 1.00 80.38 84 VAL A C 1
ATOM 663 O O . VAL A 1 84 ? 7.713 1.412 -20.968 1.00 80.38 84 VAL A O 1
ATOM 666 N N . ALA A 1 85 ? 9.276 0.092 -21.886 1.00 80.06 85 ALA A N 1
ATOM 667 C CA . ALA A 1 85 ? 8.849 -1.126 -21.205 1.00 80.06 85 ALA A CA 1
ATOM 668 C C . ALA A 1 85 ? 9.023 -1.013 -19.682 1.00 80.06 85 ALA A C 1
ATOM 670 O O . ALA A 1 85 ? 8.113 -1.377 -18.940 1.00 80.06 85 ALA A O 1
ATOM 671 N N . GLU A 1 86 ? 10.141 -0.457 -19.210 1.00 82.25 86 GLU A N 1
ATOM 672 C CA . GLU A 1 86 ? 10.371 -0.191 -17.787 1.00 82.25 86 GLU A CA 1
ATOM 673 C C . GLU A 1 86 ? 9.353 0.815 -17.227 1.00 82.25 86 GLU A C 1
ATOM 675 O O . GLU A 1 86 ? 8.772 0.584 -16.167 1.00 82.25 86 GLU A O 1
ATOM 680 N N . TRP A 1 87 ? 9.061 1.894 -17.962 1.00 84.81 87 TRP A N 1
ATOM 681 C CA . TRP A 1 87 ? 8.051 2.874 -17.555 1.00 84.81 87 TRP A CA 1
ATOM 682 C C . TRP A 1 87 ? 6.643 2.268 -17.476 1.00 84.81 87 TRP A C 1
ATOM 684 O O . TRP A 1 87 ? 5.942 2.474 -16.486 1.00 84.81 87 TRP A O 1
ATOM 694 N N . ARG A 1 88 ? 6.245 1.455 -18.465 1.00 79.75 88 ARG A N 1
ATOM 695 C CA . ARG A 1 88 ? 4.964 0.726 -18.444 1.00 79.75 88 ARG A CA 1
ATOM 696 C C . ARG A 1 88 ? 4.891 -0.277 -17.292 1.00 79.75 88 ARG A C 1
ATOM 698 O O . ARG A 1 88 ? 3.848 -0.363 -16.652 1.00 79.75 88 ARG A O 1
ATOM 705 N N . LYS A 1 89 ? 5.982 -0.996 -16.991 1.00 81.56 89 LYS A N 1
ATOM 706 C CA . LYS A 1 89 ? 6.061 -1.896 -15.826 1.00 81.56 89 LYS A CA 1
ATOM 707 C C . LYS A 1 89 ? 5.856 -1.133 -14.513 1.00 81.56 89 LYS A C 1
ATOM 709 O O . LYS A 1 89 ? 5.037 -1.561 -13.706 1.00 81.56 89 LYS A O 1
ATOM 714 N N . LYS A 1 90 ? 6.511 0.022 -14.336 1.00 79.62 90 LYS A N 1
ATOM 715 C CA . LYS A 1 90 ? 6.320 0.892 -13.158 1.00 79.62 90 LYS A CA 1
ATOM 716 C C . LYS A 1 90 ? 4.879 1.400 -13.045 1.00 79.62 90 LYS A C 1
ATOM 718 O O . LYS A 1 90 ? 4.290 1.359 -11.972 1.00 79.62 90 LYS A O 1
ATOM 723 N N . GLN A 1 91 ? 4.256 1.807 -14.154 1.00 74.44 91 GLN A N 1
ATOM 724 C CA . GLN A 1 91 ? 2.845 2.216 -14.142 1.00 74.44 91 GLN A CA 1
ATOM 725 C C . GLN A 1 91 ? 1.885 1.074 -13.791 1.00 74.44 91 GLN A C 1
ATOM 727 O O . GLN A 1 91 ? 0.958 1.275 -13.007 1.00 74.44 91 GLN A O 1
ATOM 732 N N . ALA A 1 92 ? 2.098 -0.117 -14.356 1.00 75.38 92 ALA A N 1
ATOM 733 C CA . ALA A 1 92 ? 1.292 -1.291 -14.041 1.00 75.38 92 ALA A CA 1
ATOM 734 C C . ALA A 1 92 ? 1.421 -1.674 -12.558 1.00 75.38 92 ALA A C 1
ATOM 736 O O . ALA A 1 92 ? 0.407 -1.942 -11.914 1.00 75.38 92 ALA A O 1
ATOM 737 N N . TYR A 1 93 ? 2.638 -1.617 -12.003 1.00 81.50 93 TYR A N 1
ATOM 738 C CA . TYR A 1 93 ? 2.886 -1.841 -10.579 1.00 81.50 93 TYR A CA 1
ATOM 739 C C . TYR A 1 93 ? 2.142 -0.828 -9.702 1.00 81.50 93 TYR A C 1
ATOM 741 O O . TYR A 1 93 ? 1.375 -1.237 -8.836 1.00 81.50 93 TYR A O 1
ATOM 749 N N . LYS A 1 94 ? 2.247 0.479 -9.990 1.00 76.00 94 LYS A N 1
ATOM 750 C CA . LYS A 1 94 ? 1.488 1.525 -9.274 1.00 76.00 94 LYS A CA 1
ATOM 751 C C . LYS A 1 94 ? -0.020 1.282 -9.287 1.00 76.00 94 LYS A C 1
ATOM 753 O O . LYS A 1 94 ? -0.676 1.441 -8.263 1.00 76.00 94 LYS A O 1
ATOM 758 N N . LYS A 1 95 ? -0.575 0.885 -10.437 1.00 77.69 95 LYS A N 1
ATOM 759 C CA . LYS A 1 95 ? -2.006 0.573 -10.556 1.00 77.69 95 LYS A CA 1
ATOM 760 C C . LYS A 1 95 ? -2.389 -0.648 -9.714 1.00 77.69 95 LYS A C 1
ATOM 762 O O . LYS A 1 95 ? -3.421 -0.623 -9.054 1.00 77.69 95 LYS A O 1
ATOM 767 N N . SER A 1 96 ? -1.562 -1.693 -9.727 1.00 84.62 96 SER A N 1
ATOM 768 C CA . SER A 1 96 ? -1.767 -2.880 -8.891 1.00 84.62 96 SER A CA 1
ATOM 769 C C . SER A 1 96 ? -1.700 -2.541 -7.401 1.00 84.62 96 SER A C 1
ATOM 771 O O . SER A 1 96 ? -2.539 -3.007 -6.637 1.00 84.62 96 SER A O 1
ATOM 773 N N . LEU A 1 97 ? -0.728 -1.722 -6.993 1.00 80.69 97 LEU A N 1
ATOM 774 C CA . LEU A 1 97 ? -0.545 -1.300 -5.607 1.00 80.69 97 LEU A CA 1
ATOM 775 C C . LEU A 1 97 ? -1.742 -0.480 -5.111 1.00 80.69 97 LEU A C 1
ATOM 777 O O . LEU A 1 97 ? -2.259 -0.754 -4.036 1.00 80.69 97 LEU A O 1
ATOM 781 N N . ALA A 1 98 ? -2.258 0.444 -5.929 1.00 76.75 98 ALA A N 1
ATOM 782 C CA . ALA A 1 98 ? -3.488 1.171 -5.614 1.00 76.75 98 ALA A CA 1
ATOM 783 C C . ALA A 1 98 ? -4.690 0.228 -5.401 1.00 76.75 98 ALA A C 1
ATOM 785 O O . ALA A 1 98 ? -5.463 0.431 -4.473 1.00 76.75 98 ALA A O 1
ATOM 786 N N . GLY A 1 99 ? -4.817 -0.830 -6.214 1.00 80.81 99 GLY A N 1
ATOM 787 C CA . GLY A 1 99 ? -5.866 -1.841 -6.038 1.00 80.81 99 GLY A CA 1
ATOM 788 C C . GLY A 1 99 ? -5.726 -2.660 -4.749 1.00 80.81 99 GLY A C 1
ATOM 789 O O . GLY A 1 99 ? -6.728 -2.947 -4.105 1.00 80.81 99 GLY A O 1
ATOM 790 N N . GLN A 1 100 ? -4.498 -3.002 -4.339 1.00 81.94 100 GLN A N 1
ATOM 791 C CA . GLN A 1 100 ? -4.256 -3.672 -3.051 1.00 81.94 100 GLN A CA 1
ATOM 792 C C . GLN A 1 100 ? -4.627 -2.776 -1.869 1.00 81.94 100 GLN A C 1
ATOM 794 O O . GLN A 1 100 ? -5.212 -3.252 -0.901 1.00 81.94 100 GLN A O 1
ATOM 799 N N . ILE A 1 101 ? -4.304 -1.486 -1.962 1.00 76.81 101 ILE A N 1
ATOM 800 C CA . ILE A 1 101 ? -4.626 -0.515 -0.917 1.00 76.81 101 ILE A CA 1
ATOM 801 C C . ILE A 1 101 ? -6.145 -0.335 -0.790 1.00 76.81 101 ILE A C 1
ATOM 803 O O . ILE A 1 101 ? -6.650 -0.275 0.326 1.00 76.81 101 ILE A O 1
ATOM 807 N N . GLU A 1 102 ? -6.885 -0.306 -1.902 1.00 81.62 102 GLU A N 1
ATOM 808 C CA . GLU A 1 102 ? -8.352 -0.240 -1.854 1.00 81.62 102 GLU A CA 1
ATOM 809 C C . GLU A 1 102 ? -8.955 -1.489 -1.192 1.00 81.62 102 GLU A C 1
ATOM 811 O O . GLU A 1 102 ? -9.805 -1.373 -0.316 1.00 81.62 102 GLU A O 1
ATOM 816 N N . ALA A 1 103 ? -8.453 -2.684 -1.521 1.00 82.31 103 ALA A N 1
ATOM 817 C CA . ALA A 1 103 ? -8.897 -3.918 -0.870 1.00 82.31 103 ALA A CA 1
ATOM 818 C C . ALA A 1 103 ? -8.617 -3.914 0.649 1.00 82.31 103 ALA A C 1
ATOM 820 O O . ALA A 1 103 ? -9.451 -4.353 1.441 1.00 82.31 103 ALA A O 1
ATOM 821 N N . GLN A 1 104 ? -7.467 -3.383 1.081 1.00 82.25 104 GLN A N 1
ATOM 822 C CA . GLN A 1 104 ? -7.178 -3.214 2.509 1.00 82.25 104 GLN A CA 1
ATOM 823 C C . 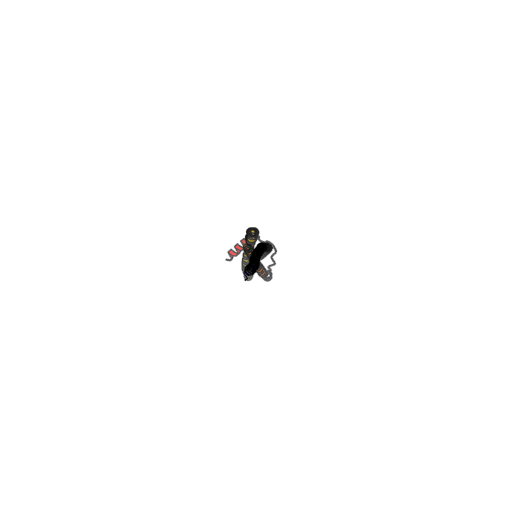GLN A 1 104 ? -8.072 -2.158 3.167 1.00 82.25 104 GLN A C 1
ATOM 825 O O . GLN A 1 104 ? -8.433 -2.313 4.331 1.00 82.25 104 GLN A O 1
ATOM 830 N N . LYS A 1 105 ? -8.463 -1.102 2.445 1.00 81.88 105 LYS A N 1
ATOM 831 C CA . LYS A 1 105 ? -9.428 -0.110 2.932 1.00 81.88 105 LYS A CA 1
ATOM 832 C C . LYS A 1 105 ? -10.794 -0.750 3.177 1.00 81.88 105 LYS A C 1
ATOM 834 O O . LYS A 1 105 ? -11.350 -0.570 4.256 1.00 81.88 105 LYS A O 1
ATOM 839 N N . GLU A 1 106 ? -11.290 -1.562 2.244 1.00 85.75 106 GLU A N 1
ATOM 840 C CA . GLU A 1 106 ? -12.525 -2.337 2.436 1.00 85.75 106 GLU A CA 1
ATOM 841 C C . GLU A 1 106 ? -12.420 -3.270 3.658 1.00 85.75 106 GLU A C 1
ATOM 843 O O . GLU A 1 106 ? -13.330 -3.338 4.489 1.00 85.75 106 GLU A O 1
ATOM 848 N N . GLN A 1 107 ? -11.276 -3.944 3.832 1.00 82.94 107 GLN A N 1
ATOM 849 C CA . GLN A 1 107 ? -11.013 -4.766 5.016 1.00 82.94 107 GLN A CA 1
ATOM 850 C C . GLN A 1 107 ? -10.989 -3.935 6.309 1.00 82.94 107 GLN A C 1
ATOM 852 O O . GLN A 1 107 ? -11.484 -4.381 7.349 1.00 82.94 107 GLN A O 1
ATOM 857 N N . ALA A 1 108 ? -10.435 -2.726 6.264 1.00 78.62 108 ALA A N 1
ATOM 858 C CA . ALA A 1 108 ? -10.377 -1.817 7.397 1.00 78.62 108 ALA A CA 1
ATOM 859 C C . ALA A 1 108 ? -11.763 -1.307 7.800 1.00 78.62 108 ALA A C 1
ATOM 861 O O . ALA A 1 108 ? -12.088 -1.269 8.989 1.00 78.62 108 ALA A O 1
ATOM 862 N N . GLU A 1 109 ? -12.620 -1.012 6.826 1.00 82.62 109 GLU A N 1
ATOM 863 C CA . GLU A 1 109 ? -14.024 -0.683 7.061 1.00 82.62 109 GLU A CA 1
ATOM 864 C C . GLU A 1 109 ? -14.777 -1.860 7.694 1.00 82.62 109 GLU A C 1
ATOM 866 O O . GLU A 1 109 ? -15.452 -1.683 8.711 1.00 82.62 109 GLU A O 1
ATOM 871 N N . ALA A 1 110 ? -14.602 -3.082 7.182 1.00 79.62 110 ALA A N 1
ATOM 872 C CA . ALA A 1 110 ? -15.184 -4.282 7.788 1.00 79.62 110 ALA A CA 1
ATOM 873 C C . ALA A 1 110 ? -14.698 -4.494 9.236 1.00 79.62 110 ALA A C 1
ATOM 875 O O . ALA A 1 110 ? -15.485 -4.801 10.137 1.00 79.62 110 ALA A O 1
ATOM 876 N N . THR A 1 111 ? -13.405 -4.276 9.481 1.00 81.00 111 THR A N 1
ATOM 877 C CA . THR A 1 111 ? -12.794 -4.398 10.810 1.00 81.00 111 THR A CA 1
ATOM 878 C C . THR A 1 111 ? -13.349 -3.350 11.775 1.00 81.00 111 THR A C 1
ATOM 880 O O . THR A 1 111 ? -13.689 -3.684 12.907 1.00 81.00 111 THR A O 1
ATOM 883 N N . ARG A 1 112 ? -13.565 -2.109 11.326 1.00 78.38 112 ARG A N 1
ATOM 884 C CA . ARG A 1 112 ? -14.221 -1.055 12.114 1.00 78.38 112 ARG A CA 1
ATOM 885 C C . ARG A 1 112 ? -15.610 -1.477 12.606 1.00 78.38 112 ARG A C 1
ATOM 887 O O . ARG A 1 112 ? -15.933 -1.234 13.770 1.00 78.38 112 ARG A O 1
ATOM 894 N N . PHE A 1 113 ? -16.424 -2.116 11.763 1.00 81.44 113 PHE A N 1
ATOM 895 C CA . PHE A 1 113 ? -17.730 -2.640 12.187 1.00 81.44 113 PHE A CA 1
ATOM 896 C C . PHE A 1 113 ? -17.592 -3.735 13.252 1.00 81.44 113 PHE A C 1
ATOM 898 O O . PHE A 1 113 ? -18.347 -3.733 14.226 1.00 81.44 113 PHE A O 1
ATOM 905 N N . ARG A 1 114 ? -16.604 -4.633 13.116 1.00 77.88 114 ARG A N 1
ATOM 906 C CA . ARG A 1 114 ? -16.310 -5.662 14.131 1.00 77.88 114 ARG A CA 1
ATOM 907 C C . ARG A 1 114 ? -15.895 -5.043 15.467 1.00 77.88 114 ARG A C 1
ATOM 909 O O . ARG A 1 114 ? -16.429 -5.453 16.494 1.00 77.88 114 ARG A O 1
ATOM 916 N N . ILE A 1 115 ? -15.024 -4.028 15.457 1.00 76.44 115 ILE A N 1
ATOM 917 C CA . ILE A 1 115 ? -14.630 -3.310 16.681 1.00 76.44 115 ILE A CA 1
ATOM 918 C C . ILE A 1 115 ? -15.851 -2.692 17.359 1.00 76.44 115 ILE A C 1
ATOM 920 O O . ILE A 1 115 ? -16.020 -2.849 18.563 1.00 76.44 115 ILE A O 1
ATOM 924 N N . GLN A 1 116 ? -16.707 -1.996 16.602 1.00 84.94 116 GLN A N 1
ATOM 925 C CA . GLN A 1 116 ? -17.896 -1.365 17.177 1.00 84.94 116 GLN A CA 1
ATOM 926 C C . GLN A 1 116 ? -18.803 -2.401 17.838 1.00 84.94 116 GLN A C 1
ATOM 928 O O . GLN A 1 116 ? -19.190 -2.225 18.987 1.00 84.94 116 GLN A O 1
ATOM 933 N N . ARG A 1 117 ? -19.066 -3.513 17.147 1.00 81.19 117 ARG A N 1
ATOM 934 C CA . ARG A 1 117 ? -19.858 -4.609 17.703 1.00 81.19 117 ARG A CA 1
ATOM 935 C C . ARG A 1 117 ? -19.241 -5.165 18.990 1.00 81.19 117 ARG A C 1
ATOM 937 O O . ARG A 1 117 ? -19.974 -5.466 19.924 1.00 81.19 117 ARG A O 1
ATOM 944 N N . MET A 1 118 ? -17.916 -5.292 19.052 1.00 80.44 118 MET A N 1
ATOM 945 C CA . MET A 1 118 ? -17.226 -5.748 20.261 1.00 80.44 118 MET A CA 1
ATOM 946 C C . MET A 1 118 ? -17.374 -4.752 21.414 1.00 80.44 118 MET A C 1
ATOM 948 O O . MET A 1 118 ? -17.668 -5.146 22.537 1.00 80.44 118 MET A O 1
ATOM 952 N N . ILE A 1 119 ? -17.240 -3.453 21.137 1.00 79.00 119 ILE A N 1
ATOM 953 C CA . ILE A 1 119 ? -17.474 -2.393 22.126 1.00 79.00 119 ILE A CA 1
ATOM 954 C C . ILE A 1 119 ? -18.913 -2.454 22.652 1.00 79.00 119 ILE A C 1
ATOM 956 O O . ILE A 1 119 ? -19.121 -2.342 23.858 1.00 79.00 119 ILE A O 1
ATOM 960 N N . ASP A 1 120 ? -19.894 -2.673 21.775 1.00 78.69 120 ASP A N 1
ATOM 961 C CA . ASP A 1 120 ? -21.301 -2.795 22.162 1.00 78.69 120 ASP A CA 1
ATOM 962 C C . ASP A 1 120 ? -21.534 -4.016 23.069 1.00 78.69 120 ASP A C 1
ATOM 964 O O . ASP A 1 120 ? -22.201 -3.892 24.096 1.00 78.69 120 ASP A O 1
ATOM 968 N N . LEU A 1 121 ? -20.928 -5.168 22.754 1.00 78.12 121 LEU A N 1
ATOM 969 C CA . LEU A 1 121 ? -20.971 -6.369 23.601 1.00 78.12 121 LEU A CA 1
ATOM 970 C C . LEU A 1 121 ? -20.314 -6.135 24.967 1.00 78.12 121 LEU A C 1
ATOM 972 O O . LEU A 1 121 ? -20.883 -6.497 25.997 1.00 78.12 121 LEU A O 1
ATOM 976 N N . ILE A 1 122 ? -19.147 -5.485 24.999 1.00 77.12 122 ILE A N 1
ATOM 977 C CA . ILE A 1 122 ? -18.476 -5.130 26.255 1.00 77.12 122 ILE A CA 1
ATOM 978 C C . ILE A 1 122 ? -19.358 -4.192 27.083 1.00 77.12 122 ILE A C 1
ATOM 980 O O . ILE A 1 122 ? -19.491 -4.397 28.284 1.00 77.12 122 ILE A O 1
ATOM 984 N N . ASN A 1 123 ? -20.006 -3.203 26.463 1.00 80.62 123 ASN A N 1
ATOM 985 C CA . ASN A 1 123 ? -20.925 -2.304 27.162 1.00 80.62 123 ASN A CA 1
ATOM 986 C C . ASN A 1 123 ? -22.133 -3.053 27.745 1.00 80.62 123 ASN A C 1
ATOM 988 O O . ASN A 1 123 ? -22.481 -2.818 28.898 1.00 80.62 123 ASN A O 1
ATOM 992 N N . GLN A 1 124 ? -22.732 -3.986 26.998 1.00 76.88 124 GLN A N 1
ATOM 993 C CA . GLN A 1 124 ? -23.816 -4.837 27.507 1.00 76.88 124 GLN A CA 1
ATOM 994 C C . GLN A 1 124 ? -23.362 -5.693 28.698 1.00 76.88 124 GLN A C 1
ATOM 996 O O . GLN A 1 124 ? -24.107 -5.865 29.661 1.00 76.88 124 GLN A O 1
ATOM 1001 N N . ASN A 1 125 ? -22.136 -6.214 28.661 1.00 75.88 125 ASN A N 1
ATOM 1002 C CA . ASN A 1 125 ? -21.585 -7.010 29.757 1.00 75.88 125 ASN A CA 1
ATOM 1003 C C . ASN A 1 125 ? -21.257 -6.153 30.983 1.00 75.88 125 ASN A C 1
ATOM 1005 O O . ASN A 1 125 ? -21.593 -6.536 32.102 1.00 75.88 125 ASN A O 1
ATOM 1009 N N . LEU A 1 126 ? -20.649 -4.982 30.779 1.00 80.00 126 LEU A N 1
ATOM 1010 C CA . LEU A 1 126 ? -20.393 -4.010 31.841 1.00 80.00 126 LEU A CA 1
ATOM 1011 C C . LEU A 1 126 ? -21.694 -3.602 32.534 1.00 80.00 126 LEU A C 1
ATOM 1013 O O . LEU A 1 126 ? -21.726 -3.576 33.761 1.00 80.00 126 LEU A O 1
ATOM 1017 N N . GLN A 1 127 ? -22.761 -3.362 31.763 1.00 77.25 127 GLN A N 1
ATOM 1018 C CA . GLN A 1 127 ? -24.085 -3.048 32.294 1.00 77.25 127 GLN A CA 1
ATOM 1019 C C . GLN A 1 127 ? -24.567 -4.119 33.270 1.00 77.25 127 GLN A C 1
ATOM 1021 O O . GLN A 1 127 ? -24.784 -3.839 34.445 1.00 77.25 127 GLN A O 1
ATOM 1026 N N . LYS A 1 128 ? -24.633 -5.370 32.806 1.00 75.44 128 LYS A N 1
ATOM 1027 C CA . LYS A 1 128 ? -25.100 -6.497 33.623 1.00 75.44 128 LYS A CA 1
ATOM 1028 C C . LYS A 1 128 ? -24.293 -6.655 34.915 1.00 75.44 128 LYS A C 1
ATOM 1030 O O . LYS A 1 128 ? -24.852 -6.945 35.967 1.00 75.44 128 LYS A O 1
ATOM 1035 N N . LYS A 1 129 ? -22.969 -6.466 34.855 1.00 74.88 129 LYS A N 1
ATOM 1036 C CA . LYS A 1 129 ? -22.086 -6.594 36.027 1.00 74.88 129 LYS A CA 1
ATOM 1037 C C . LYS A 1 129 ? -22.293 -5.467 37.037 1.00 74.88 129 LYS A C 1
ATOM 1039 O O . LYS A 1 129 ? -22.242 -5.721 38.238 1.00 74.88 129 LYS A O 1
ATOM 1044 N N . LEU A 1 130 ? -22.560 -4.249 36.571 1.00 76.00 130 LEU A N 1
ATOM 1045 C CA . LEU A 1 130 ? -22.930 -3.138 37.445 1.00 76.00 130 LEU A CA 1
ATOM 1046 C C . LEU A 1 130 ? -24.292 -3.350 38.095 1.00 76.00 130 LEU A C 1
ATOM 1048 O O . LEU A 1 130 ? -24.421 -3.105 39.292 1.00 76.00 130 LEU A O 1
ATOM 1052 N N . ASP A 1 131 ? -25.270 -3.858 37.349 1.00 72.81 131 ASP A N 1
ATOM 1053 C CA . ASP A 1 131 ? -26.601 -4.155 37.884 1.00 72.81 131 ASP A CA 1
ATOM 1054 C C . ASP A 1 131 ? -26.517 -5.166 39.043 1.00 72.81 131 ASP A C 1
ATOM 1056 O O . ASP A 1 131 ? -27.166 -4.991 40.076 1.00 72.81 131 ASP A O 1
ATOM 1060 N N . TYR A 1 132 ? -25.626 -6.162 38.947 1.00 70.44 132 TYR A N 1
ATOM 1061 C CA . TYR A 1 132 ? -25.341 -7.092 40.047 1.00 70.44 132 TYR A CA 1
ATOM 1062 C C . TYR A 1 132 ? -24.694 -6.432 41.267 1.00 70.44 132 TYR A C 1
ATOM 1064 O O . TYR A 1 132 ? -25.037 -6.788 42.397 1.00 70.44 132 TYR A O 1
ATOM 1072 N N . ILE A 1 133 ? -23.775 -5.482 41.066 1.00 73.81 133 ILE A N 1
ATOM 1073 C CA . ILE A 1 133 ? -23.157 -4.724 42.164 1.00 73.81 133 ILE A CA 1
ATOM 1074 C C . ILE A 1 133 ? -24.225 -3.896 42.880 1.00 73.81 133 ILE A C 1
ATOM 1076 O O . ILE A 1 133 ? -24.377 -4.024 44.093 1.00 73.81 133 ILE A O 1
ATOM 1080 N N . VAL A 1 134 ? -25.014 -3.121 42.131 1.00 74.88 134 VAL A N 1
ATOM 1081 C CA . VAL A 1 134 ? -26.096 -2.287 42.677 1.00 74.88 134 VAL A CA 1
ATOM 1082 C C . VAL A 1 134 ? -27.110 -3.143 43.438 1.00 74.88 134 VAL A C 1
ATOM 1084 O O . VAL A 1 134 ? -27.542 -2.783 44.536 1.00 74.88 134 VAL A O 1
ATOM 1087 N N . TYR A 1 135 ? -27.461 -4.312 42.899 1.00 75.00 135 TYR A N 1
ATOM 1088 C CA . TYR A 1 135 ? -28.319 -5.260 43.597 1.00 75.00 135 TYR A CA 1
ATOM 1089 C C . TYR A 1 135 ? -27.691 -5.737 44.915 1.00 75.00 135 TYR A C 1
ATOM 1091 O O . TYR A 1 135 ? -28.342 -5.645 45.957 1.00 75.00 135 TYR A O 1
ATOM 1099 N N . ALA A 1 136 ? -26.437 -6.194 44.909 1.00 70.00 136 ALA A N 1
ATOM 1100 C CA . ALA A 1 136 ? -25.748 -6.652 46.117 1.00 70.00 136 ALA A CA 1
ATOM 1101 C C . ALA A 1 136 ? -25.642 -5.548 47.187 1.00 70.00 136 ALA A C 1
ATOM 1103 O O . ALA A 1 136 ? -25.881 -5.809 48.369 1.00 70.00 136 ALA A O 1
ATOM 1104 N N . GLU A 1 137 ? -25.365 -4.306 46.782 1.00 75.81 137 GLU A N 1
ATOM 1105 C CA . GLU A 1 137 ? -25.371 -3.132 47.663 1.00 75.81 137 GLU A CA 1
ATOM 1106 C C . GLU A 1 137 ? -26.753 -2.896 48.286 1.00 75.81 137 GLU A C 1
ATOM 1108 O O . GLU A 1 137 ? -26.864 -2.662 49.494 1.00 75.81 137 GLU A O 1
ATOM 1113 N N . SER A 1 138 ? -27.824 -3.016 47.491 1.00 77.31 138 SER A N 1
ATOM 1114 C CA . SER A 1 138 ? -29.195 -2.869 47.993 1.00 77.31 138 SER A CA 1
ATOM 1115 C C . SER A 1 138 ? -29.526 -3.913 49.064 1.00 77.31 138 SER A C 1
ATOM 1117 O O . SER A 1 138 ? -30.117 -3.569 50.091 1.00 77.31 138 SER A O 1
ATOM 1119 N N . GLN A 1 139 ? -29.067 -5.159 48.886 1.00 70.31 139 GLN A N 1
ATOM 1120 C CA . GLN A 1 139 ? -29.274 -6.230 49.859 1.00 70.31 139 GLN A CA 1
ATOM 1121 C C . GLN A 1 139 ? -28.499 -5.956 51.154 1.00 70.31 139 GLN A C 1
ATOM 1123 O O . GLN A 1 139 ? -29.101 -5.987 52.228 1.00 70.31 139 GLN A O 1
ATOM 1128 N N . LEU A 1 140 ? -27.218 -5.571 51.066 1.00 73.19 140 LEU A N 1
ATOM 1129 C CA . LEU A 1 140 ? -26.388 -5.197 52.225 1.00 73.19 140 LEU A CA 1
ATOM 1130 C C . LEU A 1 140 ? -26.978 -4.053 53.060 1.00 73.19 140 LEU A C 1
ATOM 1132 O O . LEU A 1 140 ? -26.786 -4.006 54.275 1.00 73.19 140 LEU A O 1
ATOM 1136 N N . SER A 1 141 ? -27.685 -3.123 52.417 1.00 73.56 141 SER A N 1
ATOM 1137 C CA . SER A 1 141 ? -28.324 -1.994 53.100 1.00 73.56 141 SER A CA 1
ATOM 1138 C C . SER A 1 141 ? -29.580 -2.388 53.892 1.00 73.56 141 SER A C 1
ATOM 1140 O O . SER A 1 141 ? -29.999 -1.667 54.806 1.00 73.56 141 SER A O 1
ATOM 1142 N N . SER A 1 142 ? -30.182 -3.539 53.579 1.00 71.25 142 SER A N 1
ATOM 1143 C CA . SER A 1 142 ? -31.367 -4.027 54.277 1.00 71.25 142 SER A CA 1
ATOM 1144 C C . SER A 1 142 ? -30.972 -4.714 55.594 1.00 71.25 142 SER A C 1
ATOM 1146 O O . SER A 1 142 ? -30.093 -5.570 55.657 1.00 71.25 142 SER A O 1
ATOM 1148 N N . LYS A 1 143 ? -31.624 -4.337 56.700 1.00 59.06 143 LYS A N 1
ATOM 1149 C CA . LYS A 1 143 ? -31.297 -4.825 58.057 1.00 59.06 143 LYS A CA 1
ATOM 1150 C C . LYS A 1 143 ? -31.676 -6.297 58.318 1.00 59.06 143 LYS A C 1
ATOM 1152 O O . LYS A 1 143 ? -31.643 -6.721 59.470 1.00 59.06 143 LYS A O 1
ATOM 1157 N N . SER A 1 144 ? -32.087 -7.057 57.301 1.00 64.69 144 SER A N 1
ATOM 1158 C CA . SER A 1 144 ? -32.667 -8.400 57.451 1.00 64.69 144 SER A CA 1
ATOM 1159 C C . SER A 1 144 ? -31.677 -9.557 57.326 1.00 64.69 144 SER A C 1
ATOM 1161 O O . SER A 1 144 ? -32.078 -10.689 57.577 1.00 64.69 144 SER A O 1
ATOM 1163 N N . PHE A 1 145 ? -30.416 -9.309 56.966 1.00 66.56 145 PHE A N 1
ATOM 1164 C CA . PHE A 1 145 ? -29.475 -10.382 56.633 1.00 66.56 145 PHE A CA 1
ATOM 1165 C C . PHE A 1 145 ? -28.556 -10.808 57.781 1.00 66.56 145 PHE A C 1
ATOM 1167 O O . PHE A 1 145 ? -28.085 -10.003 58.592 1.00 66.56 145 PHE A O 1
ATOM 1174 N N . HIS A 1 146 ? -28.268 -12.106 57.822 1.00 72.94 146 HIS A N 1
ATOM 1175 C CA . HIS A 1 146 ? -27.288 -12.716 58.707 1.00 72.94 146 HIS A CA 1
ATOM 1176 C C . HIS A 1 146 ? -25.855 -12.429 58.223 1.00 72.94 146 HIS A C 1
ATOM 1178 O O . HIS A 1 146 ? -25.595 -12.214 57.040 1.00 72.94 146 HIS A O 1
ATOM 1184 N N . GLN A 1 147 ? -24.875 -12.505 59.129 1.00 74.69 147 GLN A N 1
ATOM 1185 C CA . GLN A 1 147 ? -23.469 -12.167 58.850 1.00 74.69 147 GLN A CA 1
ATOM 1186 C C . GLN A 1 147 ? -22.877 -12.884 57.619 1.00 74.69 147 GLN A C 1
ATOM 1188 O O . GLN A 1 147 ? -22.124 -12.274 56.866 1.00 74.69 147 GLN A O 1
ATOM 1193 N N . HIS A 1 148 ? -23.241 -14.147 57.382 1.00 68.81 148 HIS A N 1
ATOM 1194 C CA . HIS A 1 148 ? -22.766 -14.917 56.227 1.00 68.81 148 HIS A CA 1
ATOM 1195 C C . HIS A 1 148 ? -23.315 -14.438 54.869 1.00 68.81 148 HIS A C 1
ATOM 1197 O O . HIS A 1 148 ? -22.614 -14.537 53.868 1.00 68.81 148 HIS A O 1
ATOM 1203 N N . GLU A 1 149 ? -24.523 -13.869 54.832 1.00 68.12 149 GLU A N 1
ATOM 1204 C CA . GLU A 1 149 ? -25.128 -13.310 53.616 1.00 68.12 149 GLU A CA 1
ATOM 1205 C C . GLU A 1 149 ? -24.463 -11.970 53.297 1.00 68.12 149 GLU A C 1
ATOM 1207 O O . GLU A 1 149 ? -24.140 -11.686 52.148 1.00 68.12 149 GLU A O 1
ATOM 1212 N N . ASN A 1 150 ? -24.132 -11.192 54.332 1.00 76.12 150 ASN A N 1
ATOM 1213 C CA . ASN A 1 150 ? -23.372 -9.957 54.166 1.00 76.12 150 ASN A CA 1
ATOM 1214 C C . ASN A 1 150 ? -21.957 -10.205 53.615 1.00 76.12 150 ASN A C 1
ATOM 1216 O O . ASN A 1 150 ? -21.507 -9.475 52.735 1.00 76.12 150 ASN A O 1
ATOM 1220 N N . GLU A 1 151 ? -21.244 -11.227 54.092 1.00 74.00 151 GLU A N 1
ATOM 1221 C CA . GLU A 1 151 ? -19.929 -11.584 53.532 1.00 74.00 151 GLU A CA 1
ATOM 1222 C C . GLU A 1 151 ? -20.031 -12.097 52.087 1.00 74.00 151 GLU A C 1
ATOM 1224 O O . GLU A 1 151 ? -19.184 -11.773 51.254 1.00 74.00 151 GLU A O 1
ATOM 1229 N N . PHE A 1 152 ? -21.103 -12.822 51.756 1.00 75.75 152 PHE A N 1
ATOM 1230 C CA . PHE A 1 152 ? -21.390 -13.241 50.385 1.00 75.75 152 PHE A CA 1
ATOM 1231 C C . PHE A 1 152 ? -21.601 -12.042 49.444 1.00 75.75 152 PHE A C 1
ATOM 1233 O O . PHE A 1 152 ? -20.922 -11.946 48.421 1.00 75.75 152 PHE A O 1
ATOM 1240 N N . PHE A 1 153 ? -22.456 -11.078 49.806 1.00 73.81 153 PHE A N 1
ATOM 1241 C CA . PHE A 1 153 ? -22.692 -9.891 48.974 1.00 73.81 153 PHE A CA 1
ATOM 1242 C C . PHE A 1 153 ? -21.447 -9.007 48.824 1.00 73.81 153 PHE A C 1
ATOM 1244 O O . PHE A 1 153 ? -21.178 -8.516 47.730 1.00 73.81 153 PHE A O 1
ATOM 1251 N N . LYS A 1 154 ? -20.629 -8.852 49.874 1.00 78.31 154 LYS A N 1
ATOM 1252 C CA . LYS A 1 154 ? -19.339 -8.144 49.765 1.00 78.31 154 LYS A CA 1
ATOM 1253 C C . LYS A 1 154 ? -18.387 -8.823 48.783 1.00 78.31 154 LYS A C 1
ATOM 1255 O O . LYS A 1 154 ? -17.712 -8.143 48.011 1.00 78.31 154 LYS A O 1
ATOM 1260 N N . ARG A 1 155 ? -18.335 -10.157 48.797 1.00 75.19 155 ARG A N 1
ATOM 1261 C CA . ARG A 1 155 ? -17.518 -10.927 47.857 1.00 75.19 155 ARG A CA 1
ATOM 1262 C C . ARG A 1 155 ? -18.004 -10.748 46.418 1.00 75.19 155 ARG A C 1
ATOM 1264 O O . ARG A 1 155 ? -17.178 -10.512 45.544 1.00 75.19 155 ARG A O 1
ATOM 1271 N N . ILE A 1 156 ? -19.321 -10.759 46.195 1.00 70.56 156 ILE A N 1
ATOM 1272 C CA . ILE A 1 156 ? -19.925 -10.456 44.886 1.00 70.56 156 ILE A CA 1
ATOM 1273 C C . ILE A 1 156 ? -19.494 -9.075 44.395 1.00 70.56 156 ILE A C 1
ATOM 1275 O O . ILE A 1 156 ? -19.078 -8.947 43.244 1.00 70.56 156 ILE A O 1
ATOM 1279 N N . ILE A 1 157 ? -19.578 -8.056 45.253 1.00 74.81 157 ILE A N 1
ATOM 1280 C CA . ILE A 1 157 ? -19.182 -6.688 44.905 1.00 74.81 157 ILE A CA 1
ATOM 1281 C C . ILE A 1 157 ? -17.711 -6.664 44.485 1.00 74.81 157 ILE A C 1
ATOM 1283 O O . ILE A 1 157 ? -17.401 -6.197 43.392 1.00 74.81 157 ILE A O 1
ATOM 1287 N N . SER A 1 158 ? -16.816 -7.238 45.294 1.00 79.38 158 SER A N 1
ATOM 1288 C CA . SER A 1 158 ? -15.376 -7.248 45.010 1.00 79.38 158 SER A CA 1
ATOM 1289 C C . SER A 1 158 ? -15.017 -7.996 43.721 1.00 79.38 158 SER A C 1
ATOM 1291 O O . SER A 1 158 ? -14.234 -7.481 42.923 1.00 79.38 158 SER A O 1
ATOM 1293 N N . GLU A 1 159 ? -15.584 -9.185 43.496 1.00 76.44 159 GLU A N 1
ATOM 1294 C CA . GLU A 1 159 ? -15.301 -9.985 42.299 1.00 76.44 159 GLU A CA 1
ATOM 1295 C C . GLU A 1 159 ? -15.836 -9.298 41.030 1.00 76.44 159 GLU A C 1
ATOM 1297 O O . GLU A 1 159 ? -15.129 -9.221 40.024 1.00 76.44 159 GLU A O 1
ATOM 1302 N N . ASN A 1 160 ? -17.043 -8.717 41.071 1.00 74.62 160 ASN A N 1
ATOM 1303 C CA . ASN A 1 160 ? -17.602 -8.012 39.912 1.00 74.62 160 ASN A CA 1
ATOM 1304 C C . ASN A 1 160 ? -16.915 -6.662 39.650 1.00 74.62 160 ASN A C 1
ATOM 1306 O O . ASN A 1 160 ? -16.776 -6.294 38.487 1.00 74.62 160 ASN A O 1
ATOM 1310 N N . LEU A 1 161 ? -16.428 -5.952 40.676 1.00 78.19 161 LEU A N 1
ATOM 1311 C CA . LEU A 1 161 ? -15.632 -4.726 40.506 1.00 78.19 161 LEU A CA 1
ATOM 1312 C C . LEU A 1 161 ? -14.339 -4.990 39.730 1.00 78.19 161 LEU A C 1
ATOM 1314 O O . LEU A 1 161 ? -14.041 -4.261 38.786 1.00 78.19 161 LEU A O 1
ATOM 1318 N N . SER A 1 162 ? -13.615 -6.060 40.072 1.00 78.12 162 SER A N 1
ATOM 1319 C CA . SER A 1 162 ? -12.390 -6.446 39.358 1.00 78.12 162 SER A CA 1
ATOM 1320 C C . SER A 1 162 ? -12.668 -6.780 37.887 1.00 78.12 162 SER A C 1
ATOM 1322 O O . SER A 1 162 ? -11.935 -6.350 36.995 1.00 78.12 162 SER A O 1
ATOM 1324 N N . VAL A 1 163 ? -13.772 -7.483 37.615 1.00 76.50 163 VAL A N 1
ATOM 1325 C CA . VAL A 1 163 ? -14.219 -7.783 36.247 1.00 76.50 163 VAL A CA 1
ATOM 1326 C C . VAL A 1 163 ? -14.583 -6.496 35.497 1.00 76.50 163 VAL A C 1
ATOM 1328 O O . VAL A 1 163 ? -14.166 -6.311 34.355 1.00 76.50 163 VAL A O 1
ATOM 1331 N N . VAL A 1 164 ? -15.319 -5.576 36.127 1.00 75.62 164 VAL A N 1
ATOM 1332 C CA . VAL A 1 164 ? -15.694 -4.280 35.535 1.00 75.62 164 VAL A CA 1
ATOM 1333 C C . VAL A 1 164 ? -14.462 -3.445 35.175 1.00 75.62 164 VAL A C 1
ATOM 1335 O O . VAL A 1 164 ? -14.430 -2.855 34.093 1.00 75.62 164 VAL A O 1
ATOM 1338 N N . GLU A 1 165 ? -13.445 -3.408 36.037 1.00 80.06 165 GLU A N 1
ATOM 1339 C CA . GLU A 1 165 ? -12.196 -2.683 35.781 1.00 80.06 165 GLU A CA 1
ATOM 1340 C C . GLU A 1 165 ? -11.456 -3.248 34.559 1.00 80.06 165 GLU A C 1
ATOM 1342 O O . GLU A 1 165 ? -11.184 -2.500 33.615 1.00 80.06 165 GLU A O 1
ATOM 1347 N N . HIS A 1 166 ? -11.255 -4.571 34.505 1.00 83.19 166 HIS A N 1
ATOM 1348 C CA . HIS A 1 166 ? -10.628 -5.248 33.359 1.00 83.19 166 HIS A CA 1
ATOM 1349 C C . HIS A 1 166 ? -11.342 -4.934 32.037 1.00 83.19 166 HIS A C 1
ATOM 1351 O O . HIS A 1 166 ? -10.725 -4.521 31.051 1.00 83.19 166 HIS A O 1
ATOM 1357 N N . TRP A 1 167 ? -12.669 -5.067 32.007 1.00 78.62 167 TRP A N 1
ATOM 1358 C CA . TRP A 1 167 ? -13.454 -4.832 30.792 1.00 78.62 167 TRP A CA 1
ATOM 1359 C C . TRP A 1 167 ? -13.495 -3.368 30.370 1.00 78.62 167 TRP A C 1
ATOM 1361 O O . TRP A 1 167 ? -13.548 -3.065 29.173 1.00 78.62 167 TRP A O 1
ATOM 1371 N N . ARG A 1 168 ? -13.420 -2.441 31.325 1.00 83.19 168 ARG A N 1
ATOM 1372 C CA . ARG A 1 168 ? -13.309 -1.010 31.039 1.00 83.19 168 ARG A CA 1
ATOM 1373 C C . ARG A 1 168 ? -11.979 -0.679 30.364 1.00 83.19 168 ARG A C 1
ATOM 1375 O O . ARG A 1 168 ? -11.973 0.113 29.415 1.00 83.19 168 ARG A O 1
ATOM 1382 N N . GLU A 1 169 ? -10.880 -1.281 30.809 1.00 84.94 169 GLU A N 1
ATOM 1383 C CA . GLU A 1 169 ? -9.576 -1.135 30.158 1.00 84.94 169 GLU A CA 1
ATOM 1384 C C . GLU A 1 169 ? -9.605 -1.678 28.724 1.00 84.94 169 GLU A C 1
ATOM 1386 O O . GLU A 1 169 ? -9.212 -0.962 27.797 1.00 84.94 169 GLU A O 1
ATOM 1391 N N . GLN A 1 170 ? -10.162 -2.881 28.509 1.00 80.00 170 GLN A N 1
ATOM 1392 C CA . GLN A 1 170 ? -10.303 -3.464 27.165 1.00 80.00 170 GLN A CA 1
ATOM 1393 C C . GLN A 1 170 ? -11.167 -2.589 26.244 1.00 80.00 170 GLN A C 1
ATOM 1395 O O . GLN A 1 170 ? -10.780 -2.300 25.107 1.00 80.00 170 GLN A O 1
ATOM 1400 N N . ARG A 1 171 ? -12.305 -2.085 26.741 1.00 86.50 171 ARG A N 1
ATOM 1401 C CA . ARG A 1 171 ? -13.164 -1.144 26.003 1.00 86.50 171 ARG A CA 1
ATOM 1402 C C . ARG A 1 171 ? -12.399 0.108 25.589 1.00 86.50 171 ARG A C 1
ATOM 1404 O O . ARG A 1 171 ? -12.500 0.542 24.444 1.00 86.50 171 ARG A O 1
ATOM 1411 N N . SER A 1 172 ? -11.655 0.702 26.522 1.00 86.38 172 SER A N 1
ATOM 1412 C CA . SER A 1 172 ? -10.876 1.919 26.280 1.00 86.38 172 SER A CA 1
ATOM 1413 C C . SER A 1 172 ? -9.813 1.696 25.200 1.00 86.38 172 SER A C 1
ATOM 1415 O O . SER A 1 172 ? -9.697 2.498 24.269 1.00 86.38 172 SER A O 1
ATOM 1417 N N . ALA A 1 173 ? -9.099 0.567 25.263 1.00 85.50 173 ALA A N 1
ATOM 1418 C CA . ALA A 1 173 ? -8.114 0.180 24.258 1.00 85.50 173 ALA A CA 1
ATOM 1419 C C . ALA A 1 173 ? -8.746 0.022 22.862 1.00 85.50 173 ALA A C 1
ATOM 1421 O O . ALA A 1 173 ? -8.269 0.628 21.896 1.00 85.50 173 ALA A O 1
ATOM 1422 N N . LEU A 1 174 ? -9.863 -0.709 22.760 1.00 85.00 174 LEU A N 1
ATOM 1423 C CA . LEU A 1 174 ? -10.609 -0.886 21.509 1.00 85.00 174 LEU A CA 1
ATOM 1424 C C . LEU A 1 174 ? -11.135 0.445 20.958 1.00 85.00 174 LEU A C 1
ATOM 1426 O O . LEU A 1 174 ? -11.000 0.716 19.765 1.00 85.00 174 LEU A O 1
ATOM 1430 N N . GLN A 1 175 ? -11.680 1.311 21.814 1.00 87.81 175 GLN A N 1
ATOM 1431 C CA . GLN A 1 175 ? -12.182 2.624 21.413 1.00 87.81 175 GLN A CA 1
ATOM 1432 C C . GLN A 1 175 ? -11.058 3.528 20.892 1.00 87.81 175 GLN A C 1
ATOM 1434 O O . GLN A 1 175 ? -11.230 4.211 19.880 1.00 87.81 175 GLN A O 1
ATOM 1439 N N . HIS A 1 176 ? -9.895 3.529 21.549 1.00 89.19 176 HIS A N 1
ATOM 1440 C CA . HIS A 1 176 ? -8.735 4.286 21.088 1.00 89.19 176 HIS A CA 1
ATOM 1441 C C . HIS A 1 176 ? -8.264 3.797 19.713 1.00 89.19 176 HIS A C 1
ATOM 1443 O O . HIS A 1 176 ? -8.039 4.606 18.809 1.00 89.19 176 HIS A O 1
ATOM 1449 N N . LYS A 1 177 ? -8.166 2.476 19.526 1.00 87.88 177 LYS A N 1
ATOM 1450 C CA . LYS A 1 177 ? -7.757 1.875 18.250 1.00 87.88 177 LYS A CA 1
ATOM 1451 C C . LYS A 1 177 ? -8.772 2.118 17.142 1.00 87.88 177 LYS A C 1
ATOM 1453 O O . LYS A 1 177 ? -8.366 2.484 16.044 1.00 87.88 177 LYS A O 1
ATOM 1458 N N . LYS A 1 178 ? -10.072 2.046 17.438 1.00 87.56 178 LYS A N 1
ATOM 1459 C CA . LYS A 1 178 ? -11.140 2.452 16.515 1.00 87.56 178 LYS A CA 1
ATOM 1460 C C . LYS A 1 178 ? -10.970 3.903 16.068 1.00 87.56 178 LYS A C 1
ATOM 1462 O O . LYS A 1 178 ? -10.965 4.175 14.876 1.00 87.56 178 LYS A O 1
ATOM 1467 N N . ASN A 1 179 ? -10.784 4.829 17.009 1.00 88.38 179 ASN A N 1
ATOM 1468 C CA . ASN A 1 179 ? -10.623 6.250 16.692 1.00 88.38 179 ASN A CA 1
ATOM 1469 C C . ASN A 1 179 ? -9.367 6.510 15.846 1.00 88.38 179 ASN A C 1
ATOM 1471 O O . ASN A 1 179 ? -9.368 7.388 14.982 1.00 88.38 179 ASN A O 1
ATOM 1475 N N . TYR A 1 180 ? -8.285 5.774 16.107 1.00 89.31 180 TYR A N 1
ATOM 1476 C CA . TYR A 1 180 ? -7.077 5.836 15.293 1.00 89.31 180 TYR A CA 1
ATOM 1477 C C . TYR A 1 180 ? -7.334 5.289 13.882 1.00 89.31 180 TYR A C 1
ATOM 1479 O O . TYR A 1 180 ? -7.055 5.991 12.917 1.00 89.31 180 TYR A O 1
ATOM 1487 N N . LEU A 1 181 ? -7.979 4.124 13.757 1.00 86.38 181 LEU A N 1
ATOM 1488 C CA . LEU A 1 181 ? -8.393 3.537 12.479 1.00 86.38 181 LEU A CA 1
ATOM 1489 C C . LEU A 1 181 ? -9.299 4.480 11.671 1.00 86.38 181 LEU A C 1
ATOM 1491 O O . LEU A 1 181 ? -9.057 4.690 10.487 1.00 86.38 181 LEU A O 1
ATOM 1495 N N . ASP A 1 182 ? -10.278 5.122 12.313 1.00 86.31 182 ASP A N 1
ATOM 1496 C CA . ASP A 1 182 ? -11.161 6.107 11.681 1.00 86.31 182 ASP A CA 1
ATOM 1497 C C . ASP A 1 182 ? -10.374 7.311 11.138 1.00 86.31 182 ASP A C 1
ATOM 1499 O O . ASP A 1 182 ? -10.607 7.758 10.014 1.00 86.31 182 ASP A O 1
ATOM 1503 N N . LYS A 1 183 ? -9.415 7.847 11.905 1.00 87.88 183 LYS A N 1
ATOM 1504 C CA . LYS A 1 183 ? -8.544 8.941 11.433 1.00 87.88 183 LYS A CA 1
ATOM 1505 C C . LYS A 1 183 ? -7.693 8.504 10.246 1.00 87.88 183 LYS A C 1
ATOM 1507 O O . LYS A 1 183 ? -7.545 9.266 9.291 1.00 87.88 183 LYS A O 1
ATOM 1512 N N . THR A 1 184 ? -7.155 7.294 10.317 1.00 85.25 184 THR A N 1
ATOM 1513 C CA . THR A 1 184 ? -6.307 6.707 9.288 1.00 85.25 184 THR A CA 1
ATOM 1514 C C . THR A 1 184 ? -7.086 6.536 7.981 1.00 85.25 184 THR A C 1
ATOM 1516 O O . THR A 1 184 ? -6.701 7.136 6.980 1.00 85.25 184 THR A O 1
ATOM 1519 N N . ILE A 1 185 ? -8.242 5.860 8.000 1.00 82.62 185 ILE A N 1
ATOM 1520 C CA . ILE A 1 185 ? -9.101 5.654 6.817 1.00 82.62 185 ILE A CA 1
ATOM 1521 C C . ILE A 1 185 ? -9.574 6.992 6.223 1.00 82.62 185 ILE A C 1
ATOM 1523 O O . ILE A 1 185 ? -9.486 7.201 5.014 1.00 82.62 185 ILE A O 1
ATOM 1527 N N . ASN A 1 186 ? -10.026 7.940 7.051 1.00 83.25 186 ASN A N 1
ATOM 1528 C CA . ASN A 1 186 ? -10.538 9.225 6.557 1.00 83.25 186 ASN A CA 1
ATOM 1529 C C . ASN A 1 186 ? -9.440 10.122 5.953 1.00 83.25 186 ASN A C 1
ATOM 1531 O O . ASN A 1 186 ? -9.710 10.920 5.056 1.00 83.25 186 ASN A O 1
ATOM 1535 N N . GLY A 1 187 ? -8.193 10.001 6.420 1.00 82.00 187 GLY A N 1
ATOM 1536 C CA . GLY A 1 187 ? -7.037 10.690 5.837 1.00 82.00 187 GLY A CA 1
ATOM 1537 C C . GLY A 1 187 ? -6.477 10.014 4.579 1.00 82.00 187 GLY A C 1
ATOM 1538 O O . GLY A 1 187 ? -5.599 10.572 3.915 1.00 82.00 187 GLY A O 1
ATOM 1539 N N . TRP A 1 188 ? -6.968 8.821 4.244 1.00 76.31 188 TRP A N 1
ATOM 1540 C CA . TRP A 1 188 ? -6.327 7.918 3.293 1.00 76.31 188 TRP A CA 1
ATOM 1541 C C . TRP A 1 188 ? -6.474 8.357 1.840 1.00 76.31 188 TRP A C 1
ATOM 1543 O O . TRP A 1 188 ? -5.489 8.395 1.103 1.00 76.31 188 TRP A O 1
ATOM 1553 N N . ASP A 1 189 ? -7.671 8.793 1.440 1.00 75.88 189 ASP A N 1
ATOM 1554 C CA . ASP A 1 189 ? -7.928 9.275 0.077 1.00 75.88 189 ASP A CA 1
ATOM 1555 C C . ASP A 1 189 ? -7.052 10.493 -0.265 1.00 75.88 189 ASP A C 1
ATOM 1557 O O . ASP A 1 189 ? -6.630 10.678 -1.410 1.00 75.88 189 ASP A O 1
ATOM 1561 N N . PHE A 1 190 ? -6.743 11.326 0.734 1.00 80.25 190 PHE A N 1
ATOM 1562 C CA . PHE A 1 190 ? -5.822 12.451 0.589 1.00 80.25 190 PHE A CA 1
ATOM 1563 C C . PHE A 1 190 ? -4.361 11.989 0.492 1.00 80.25 190 PHE A C 1
ATOM 1565 O O . PHE A 1 190 ? -3.622 12.468 -0.372 1.00 80.25 190 PHE A O 1
ATOM 1572 N N . ARG A 1 191 ? -3.941 11.031 1.328 1.00 78.81 191 ARG A N 1
ATOM 1573 C CA . ARG A 1 191 ? -2.586 10.451 1.292 1.00 78.81 191 ARG A CA 1
ATOM 1574 C C . ARG A 1 191 ? -2.301 9.733 -0.029 1.00 78.81 191 ARG A C 1
ATOM 1576 O O . ARG A 1 191 ? -1.261 9.971 -0.629 1.00 78.81 191 ARG A O 1
ATOM 1583 N N . LEU A 1 192 ? -3.247 8.952 -0.549 1.00 74.56 192 LEU A N 1
ATOM 1584 C CA . LEU A 1 192 ? -3.121 8.273 -1.844 1.00 74.56 192 LEU A CA 1
ATOM 1585 C C . LEU A 1 192 ? -2.991 9.247 -3.016 1.00 74.56 192 LEU A C 1
ATOM 1587 O O . LEU A 1 192 ? -2.191 9.024 -3.922 1.00 74.56 192 LEU A O 1
ATOM 1591 N N . LYS A 1 193 ? -3.758 10.344 -2.999 1.00 75.25 193 LYS A N 1
ATOM 1592 C CA . LYS A 1 193 ? -3.678 11.381 -4.040 1.00 75.25 193 LYS A CA 1
ATOM 1593 C C . LYS A 1 193 ? -2.381 12.185 -3.972 1.00 75.25 193 LYS A C 1
ATOM 1595 O O . LYS A 1 193 ? -1.941 12.701 -4.997 1.00 75.25 193 LYS A O 1
ATOM 1600 N N . THR A 1 194 ? -1.793 12.326 -2.784 1.00 79.75 194 THR A N 1
ATOM 1601 C CA . THR A 1 194 ? -0.560 13.101 -2.573 1.00 79.75 194 THR A CA 1
ATOM 1602 C C . THR A 1 194 ? 0.716 12.261 -2.649 1.00 79.75 194 THR A C 1
ATOM 1604 O O . THR A 1 194 ? 1.779 12.839 -2.883 1.00 79.75 194 THR A O 1
ATOM 1607 N N . ALA A 1 195 ? 0.624 10.931 -2.535 1.00 75.56 195 ALA A N 1
ATOM 1608 C CA . ALA A 1 195 ? 1.747 10.009 -2.674 1.00 75.56 195 ALA A CA 1
ATOM 1609 C C . ALA A 1 195 ? 2.387 10.127 -4.066 1.00 75.56 195 ALA A C 1
ATOM 1611 O O . ALA A 1 195 ? 1.790 9.796 -5.095 1.00 75.56 195 ALA A O 1
ATOM 1612 N N . LYS A 1 196 ? 3.633 10.602 -4.111 1.00 70.62 196 LYS A N 1
ATOM 1613 C CA . LYS A 1 196 ? 4.387 10.772 -5.365 1.00 70.62 196 LYS A CA 1
ATOM 1614 C C . LYS A 1 196 ? 5.149 9.501 -5.728 1.00 70.62 196 LYS A C 1
ATOM 1616 O O . LYS A 1 196 ? 5.400 9.235 -6.914 1.00 70.62 196 LYS A O 1
ATOM 1621 N N . HIS A 1 197 ? 5.506 8.707 -4.721 1.00 73.31 197 HIS A N 1
ATOM 1622 C CA . HIS A 1 197 ? 6.413 7.573 -4.856 1.00 73.31 197 HIS A CA 1
ATOM 1623 C C . HIS A 1 197 ? 5.774 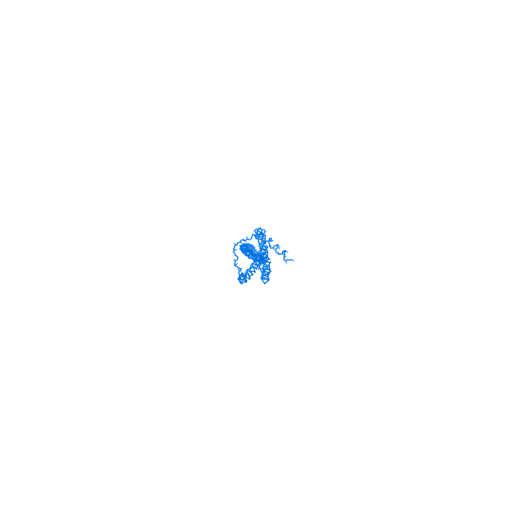6.250 -4.419 1.00 73.31 197 HIS A C 1
ATOM 1625 O O . HIS A 1 197 ? 4.986 6.203 -3.483 1.00 73.31 197 HIS A O 1
ATOM 1631 N N . GLU A 1 198 ? 6.165 5.154 -5.081 1.00 75.69 198 GLU A N 1
ATOM 1632 C CA . GLU A 1 198 ? 5.716 3.786 -4.748 1.00 75.69 198 GLU A CA 1
ATOM 1633 C C . GLU A 1 198 ? 6.034 3.422 -3.295 1.00 75.69 198 GLU A C 1
ATOM 1635 O O . GLU A 1 198 ? 5.188 2.862 -2.615 1.00 75.69 198 GLU A O 1
ATOM 1640 N N . LYS A 1 199 ? 7.198 3.849 -2.789 1.00 79.25 199 LYS A N 1
ATOM 1641 C CA . LYS A 1 199 ? 7.602 3.632 -1.393 1.00 79.25 199 LYS A CA 1
ATOM 1642 C C . LYS A 1 199 ? 6.663 4.272 -0.371 1.00 79.25 199 LYS A C 1
ATOM 1644 O O . LYS A 1 199 ? 6.502 3.730 0.711 1.00 79.25 199 LYS A O 1
ATOM 1649 N N . GLU A 1 200 ? 6.075 5.424 -0.690 1.00 79.94 200 GLU A N 1
ATOM 1650 C CA . GLU A 1 200 ? 5.118 6.084 0.208 1.00 79.94 200 GLU A CA 1
ATOM 1651 C C . GLU A 1 200 ? 3.812 5.288 0.248 1.00 79.94 200 GLU A C 1
ATOM 1653 O O . GLU A 1 200 ? 3.274 5.043 1.318 1.00 79.94 200 GLU A O 1
ATOM 1658 N N . MET A 1 201 ? 3.346 4.819 -0.915 1.00 77.94 201 MET A N 1
ATOM 1659 C CA . MET A 1 201 ? 2.160 3.964 -1.013 1.00 77.94 201 MET A CA 1
ATOM 1660 C C . MET A 1 201 ? 2.355 2.619 -0.297 1.00 77.94 201 MET A C 1
ATOM 1662 O O . MET A 1 201 ? 1.425 2.124 0.328 1.00 77.94 201 MET A O 1
ATOM 1666 N N . GLU A 1 202 ? 3.556 2.047 -0.371 1.00 81.19 202 GLU A N 1
ATOM 1667 C CA . GLU A 1 202 ? 3.921 0.793 0.294 1.00 81.19 202 GLU A CA 1
ATOM 1668 C C . GLU A 1 202 ? 4.029 0.968 1.814 1.00 81.19 202 GLU A C 1
ATOM 1670 O O . GLU A 1 202 ? 3.427 0.202 2.552 1.00 81.19 202 GLU A O 1
ATOM 1675 N N . ALA A 1 203 ? 4.649 2.052 2.289 1.00 83.00 203 ALA A N 1
ATOM 1676 C CA . ALA A 1 203 ? 4.660 2.378 3.715 1.00 83.00 203 ALA A CA 1
ATOM 1677 C C . ALA A 1 203 ? 3.243 2.576 4.283 1.00 83.00 203 ALA A C 1
ATOM 1679 O O . ALA A 1 203 ? 2.969 2.158 5.403 1.00 83.00 203 ALA A O 1
ATOM 1680 N N . PHE A 1 204 ? 2.330 3.184 3.515 1.00 80.38 204 PHE A N 1
ATOM 1681 C CA . PHE A 1 204 ? 0.928 3.280 3.927 1.00 80.38 204 PHE A CA 1
ATOM 1682 C C . PHE A 1 204 ? 0.271 1.902 3.987 1.00 80.38 204 PHE A C 1
ATOM 1684 O O . PHE A 1 204 ? -0.381 1.584 4.971 1.00 80.38 204 PHE A O 1
ATOM 1691 N N . LYS A 1 205 ? 0.460 1.063 2.968 1.00 83.44 205 LYS A N 1
ATOM 1692 C CA . LYS A 1 205 ? -0.052 -0.311 2.982 1.00 83.44 205 LYS A CA 1
ATOM 1693 C C . LYS A 1 205 ? 0.395 -1.063 4.248 1.00 83.44 205 LYS A C 1
ATOM 1695 O O . LYS A 1 205 ? -0.442 -1.653 4.927 1.00 83.44 205 LYS A O 1
ATOM 1700 N N . ASP A 1 206 ? 1.680 -0.982 4.582 1.00 85.06 206 ASP A N 1
ATOM 1701 C CA . ASP A 1 206 ? 2.250 -1.650 5.754 1.00 85.06 206 ASP A CA 1
ATOM 1702 C C . ASP A 1 206 ? 1.694 -1.071 7.072 1.00 85.06 206 ASP A C 1
ATOM 1704 O O . ASP A 1 206 ? 1.320 -1.832 7.962 1.00 85.06 206 ASP A O 1
ATOM 1708 N N . GLU A 1 207 ? 1.547 0.260 7.181 1.00 85.38 207 GLU A N 1
ATOM 1709 C CA . GLU A 1 207 ? 0.925 0.935 8.340 1.00 85.38 207 GLU A CA 1
ATOM 1710 C C . GLU A 1 207 ? -0.521 0.452 8.568 1.00 85.38 207 GLU A C 1
ATOM 1712 O O . GLU A 1 207 ? -0.935 0.221 9.707 1.00 85.38 207 GLU A O 1
ATOM 1717 N N . LEU A 1 208 ? -1.302 0.283 7.492 1.00 81.75 208 LEU A N 1
ATOM 1718 C CA . LEU A 1 208 ? -2.678 -0.211 7.591 1.00 81.75 208 LEU A CA 1
ATOM 1719 C C . LEU A 1 208 ? -2.717 -1.679 8.000 1.00 81.75 208 LEU A C 1
ATOM 1721 O O . LEU A 1 208 ? -3.527 -2.055 8.841 1.00 81.75 208 LEU A O 1
ATOM 1725 N N . GLU A 1 209 ? -1.854 -2.502 7.413 1.00 86.25 209 GLU A N 1
ATOM 1726 C CA . GLU A 1 209 ? -1.774 -3.928 7.714 1.00 86.25 209 GLU A CA 1
ATOM 1727 C C . GLU A 1 209 ? -1.397 -4.173 9.179 1.00 86.25 209 GLU A C 1
ATOM 1729 O O . GLU A 1 209 ? -2.079 -4.936 9.866 1.00 86.25 209 GLU A O 1
ATOM 1734 N N . GLU A 1 210 ? -0.388 -3.465 9.690 1.00 87.94 210 GLU A N 1
ATOM 1735 C CA . GLU A 1 210 ? 0.011 -3.532 11.098 1.00 87.94 210 GLU A CA 1
ATOM 1736 C C . GLU A 1 210 ? -1.138 -3.118 12.027 1.00 87.94 210 GLU A C 1
ATOM 1738 O O . GLU A 1 210 ? -1.443 -3.814 12.999 1.00 87.94 210 GLU A O 1
ATOM 1743 N N . LEU A 1 211 ? -1.835 -2.025 11.699 1.00 84.56 211 LEU A N 1
ATOM 1744 C CA . LEU A 1 211 ? -2.979 -1.568 12.481 1.00 84.56 211 LEU A CA 1
ATOM 1745 C C . LEU A 1 211 ? -4.123 -2.593 12.491 1.00 84.56 211 LEU A C 1
ATOM 1747 O O . LEU A 1 211 ? -4.749 -2.801 13.531 1.00 84.56 211 LEU A O 1
ATOM 1751 N N . LEU A 1 212 ? -4.408 -3.234 11.356 1.00 84.00 212 LEU A N 1
ATOM 1752 C CA . LEU A 1 212 ? -5.455 -4.252 11.268 1.00 84.00 212 LEU A CA 1
ATOM 1753 C C . LEU A 1 212 ? -5.107 -5.507 12.067 1.00 84.00 212 LEU A C 1
ATOM 1755 O O . LEU A 1 212 ? -5.990 -6.060 12.720 1.00 84.00 212 LEU A O 1
ATOM 1759 N N . LEU A 1 213 ? -3.841 -5.929 12.056 1.00 86.00 213 LEU A N 1
ATOM 1760 C CA . LEU A 1 213 ? -3.371 -7.064 12.852 1.00 86.00 213 LEU A CA 1
ATOM 1761 C C . LEU A 1 213 ? -3.504 -6.796 14.354 1.00 86.00 213 LEU A C 1
ATOM 1763 O O . LEU A 1 213 ? -4.011 -7.643 15.089 1.00 86.00 213 LEU A O 1
ATOM 1767 N N . ASP A 1 214 ? -3.095 -5.611 14.803 1.00 85.31 214 ASP A N 1
ATOM 1768 C CA . ASP A 1 214 ? -3.194 -5.214 16.208 1.00 85.31 214 ASP A CA 1
ATOM 1769 C C . ASP A 1 214 ? -4.656 -5.107 16.674 1.00 85.31 214 ASP A C 1
ATOM 1771 O O . ASP A 1 214 ? -5.025 -5.557 17.760 1.00 85.31 214 ASP A O 1
ATOM 1775 N N . VAL A 1 215 ? -5.535 -4.583 15.818 1.00 79.62 215 VAL A N 1
ATOM 1776 C CA . VAL A 1 215 ? -6.974 -4.538 16.091 1.00 79.62 215 VAL A CA 1
ATOM 1777 C C . VAL A 1 215 ? -7.595 -5.936 16.147 1.00 79.62 215 VAL A C 1
ATOM 1779 O O . VAL A 1 215 ? -8.369 -6.206 17.065 1.00 79.62 215 VAL A O 1
ATOM 1782 N N . ASP A 1 216 ? -7.285 -6.824 15.198 1.00 84.38 216 ASP A N 1
ATOM 1783 C CA . ASP A 1 216 ? -7.820 -8.194 15.204 1.00 84.38 216 ASP A CA 1
ATOM 1784 C C . ASP A 1 216 ? -7.342 -8.967 16.438 1.00 84.38 216 ASP A C 1
ATOM 1786 O O . ASP A 1 216 ? -8.121 -9.705 17.038 1.00 84.38 216 ASP A O 1
ATOM 1790 N N . TYR A 1 217 ? -6.102 -8.732 16.881 1.00 87.44 217 TYR A N 1
ATOM 1791 C CA . TYR A 1 217 ? -5.588 -9.277 18.135 1.00 87.44 217 TYR A CA 1
ATOM 1792 C C . TYR A 1 217 ? -6.411 -8.819 19.347 1.00 87.44 217 TYR A C 1
ATOM 1794 O O . TYR A 1 217 ? -6.816 -9.650 20.160 1.00 87.44 217 TYR A O 1
ATOM 1802 N N . LEU A 1 218 ? -6.712 -7.522 19.460 1.00 79.25 218 LEU A N 1
ATOM 1803 C CA . LEU A 1 218 ? -7.537 -7.005 20.557 1.00 79.25 218 LEU A CA 1
ATOM 1804 C C . LEU A 1 218 ? -8.975 -7.532 20.510 1.00 79.25 218 LEU A C 1
ATOM 1806 O O . LEU A 1 218 ? -9.539 -7.835 21.558 1.00 79.25 218 LEU A O 1
ATOM 1810 N N . ILE A 1 219 ? -9.559 -7.667 19.314 1.00 77.25 219 ILE A N 1
ATOM 1811 C CA . ILE A 1 219 ? -10.883 -8.279 19.142 1.00 77.25 219 ILE A CA 1
ATOM 1812 C C . ILE A 1 219 ? -10.848 -9.728 19.615 1.00 77.25 219 ILE A C 1
ATOM 1814 O O . ILE A 1 219 ? -11.691 -10.110 20.415 1.00 77.25 219 ILE A O 1
ATOM 1818 N N . ARG A 1 220 ? -9.867 -10.518 19.169 1.00 84.00 220 ARG A N 1
ATOM 1819 C CA . ARG A 1 220 ? -9.750 -11.929 19.551 1.00 84.00 220 ARG A CA 1
ATOM 1820 C C . ARG A 1 220 ? -9.568 -12.091 21.052 1.00 84.00 220 ARG A C 1
ATOM 1822 O O . ARG A 1 220 ? -10.246 -12.908 21.655 1.00 84.00 220 ARG A O 1
ATOM 1829 N N . LYS A 1 221 ? -8.709 -11.272 21.659 1.00 81.12 221 LYS A N 1
ATOM 1830 C CA . LYS A 1 221 ? -8.523 -11.267 23.109 1.00 81.12 221 LYS A CA 1
ATOM 1831 C C . LYS A 1 221 ? -9.824 -10.922 23.839 1.00 81.12 221 LYS A C 1
ATOM 1833 O O . LYS A 1 221 ? -10.175 -11.588 24.802 1.00 81.12 221 LYS A O 1
ATOM 1838 N N . ALA A 1 222 ? -10.565 -9.922 23.361 1.00 72.38 222 ALA A N 1
ATOM 1839 C CA . ALA A 1 222 ? -11.870 -9.585 23.921 1.00 72.38 222 ALA A CA 1
ATOM 1840 C C . ALA A 1 222 ? -12.907 -10.705 23.707 1.00 72.38 222 ALA A C 1
ATOM 1842 O O . ALA A 1 222 ? -13.729 -10.940 24.585 1.00 72.38 222 ALA A O 1
ATOM 1843 N N . GLU A 1 223 ? -12.872 -11.421 22.580 1.00 78.06 223 GLU A N 1
ATOM 1844 C CA . GLU A 1 223 ? -13.723 -12.591 22.326 1.00 78.06 223 GLU A CA 1
ATOM 1845 C C . GLU A 1 223 ? -13.387 -13.739 23.288 1.00 78.06 223 GLU A C 1
ATOM 1847 O O . GLU A 1 223 ? -14.288 -14.259 23.941 1.00 78.06 223 GLU A O 1
ATOM 1852 N N . GLU A 1 224 ? -12.108 -14.082 23.439 1.00 78.25 224 GLU A N 1
ATOM 1853 C CA . GLU A 1 224 ? -11.615 -15.111 24.366 1.00 78.25 224 GLU A CA 1
ATOM 1854 C C . GLU A 1 224 ? -11.977 -14.788 25.823 1.00 78.25 224 GLU A C 1
ATOM 1856 O O . GLU A 1 224 ? -12.539 -15.626 26.534 1.00 78.25 224 GLU A O 1
ATOM 1861 N N . ASP A 1 225 ? -11.739 -13.546 26.250 1.00 67.75 225 ASP A N 1
ATOM 1862 C CA . ASP A 1 225 ? -12.100 -13.081 27.587 1.00 67.75 225 ASP A CA 1
ATOM 1863 C C . ASP A 1 225 ? -13.635 -13.070 27.757 1.00 67.75 225 ASP A C 1
ATOM 1865 O O . ASP A 1 225 ? -14.147 -13.367 28.835 1.00 67.75 225 ASP A O 1
ATOM 1869 N N . SER A 1 226 ? -14.417 -12.789 26.704 1.00 56.62 226 SER A N 1
ATOM 1870 C CA . SER A 1 226 ? -15.884 -12.724 26.813 1.00 56.62 226 SER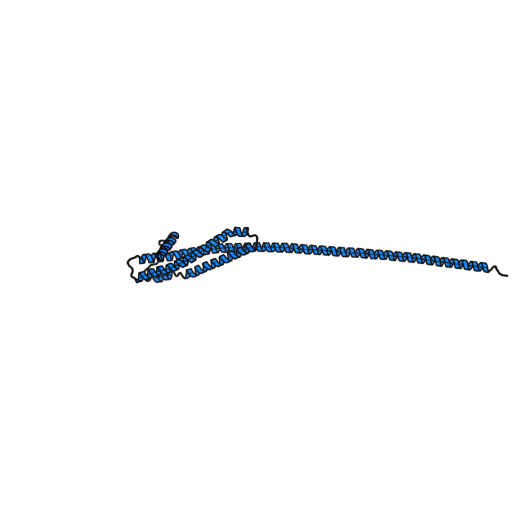 A CA 1
ATOM 1871 C C . SER A 1 226 ? -16.517 -14.084 27.112 1.00 56.62 226 SER A C 1
ATOM 1873 O O . SER A 1 226 ? -17.606 -14.134 27.680 1.00 56.62 226 SER A O 1
ATOM 1875 N N . TRP A 1 227 ? -15.820 -15.179 26.786 1.00 46.47 227 TRP A N 1
ATOM 1876 C CA . TRP A 1 227 ? -16.258 -16.555 27.040 1.00 46.47 227 TRP A CA 1
ATOM 1877 C C . TRP A 1 227 ? -15.887 -17.045 28.446 1.00 46.47 227 TRP A C 1
ATOM 1879 O O . TRP A 1 227 ? -16.445 -18.035 28.906 1.00 46.47 227 TRP A O 1
ATOM 1889 N N . THR A 1 228 ? -14.983 -16.355 29.154 1.00 53.75 228 THR A N 1
ATOM 1890 C CA . THR A 1 228 ? -14.738 -16.591 30.591 1.00 53.75 228 THR A CA 1
ATOM 1891 C C . THR A 1 228 ? -15.692 -15.800 31.490 1.00 53.75 228 THR A C 1
ATOM 1893 O O . THR A 1 228 ? -15.723 -16.019 32.702 1.00 53.75 228 THR A O 1
ATOM 1896 N N . ILE A 1 229 ? -16.532 -14.932 30.913 1.00 46.19 229 ILE A N 1
ATOM 1897 C CA . ILE A 1 229 ? -17.665 -14.311 31.605 1.00 46.19 229 ILE A CA 1
ATOM 1898 C C . ILE A 1 229 ? -18.831 -15.306 31.647 1.00 46.19 229 ILE A C 1
ATOM 1900 O O . ILE A 1 229 ? -19.867 -15.107 31.016 1.00 46.19 229 ILE A O 1
ATOM 1904 N N . ASP A 1 230 ? -18.667 -16.389 32.396 1.00 49.50 230 ASP A N 1
ATOM 1905 C CA . ASP A 1 230 ? -19.758 -17.323 32.645 1.00 49.50 230 ASP A CA 1
ATOM 1906 C C . ASP A 1 230 ? -20.826 -16.610 33.500 1.00 49.50 230 ASP A C 1
ATOM 1908 O O . ASP A 1 230 ? -20.631 -16.316 34.685 1.00 49.50 230 ASP A O 1
ATOM 1912 N N . ILE A 1 231 ? -21.940 -16.236 32.864 1.00 46.69 231 ILE A N 1
ATOM 1913 C CA . ILE A 1 231 ? -23.139 -15.666 33.506 1.00 46.69 231 ILE A CA 1
ATOM 1914 C C . ILE A 1 231 ? -23.763 -16.706 34.455 1.00 46.69 231 ILE A C 1
ATOM 1916 O O . ILE A 1 231 ? -24.349 -16.343 35.480 1.00 46.69 231 ILE A O 1
ATOM 1920 N N . ASP A 1 232 ? -23.506 -17.986 34.185 1.00 50.69 232 ASP A N 1
ATOM 1921 C CA . ASP A 1 232 ? -24.001 -19.136 34.930 1.00 50.69 232 ASP A CA 1
ATOM 1922 C C . ASP A 1 232 ? -23.430 -19.214 36.349 1.00 50.69 232 ASP A C 1
ATOM 1924 O O . ASP A 1 232 ? -24.069 -19.775 37.231 1.00 50.69 232 ASP A O 1
ATOM 1928 N N . LEU A 1 233 ? -22.270 -18.607 36.633 1.00 50.38 233 LEU A N 1
ATOM 1929 C CA . LEU A 1 233 ? -21.699 -18.616 37.984 1.00 50.38 233 LEU A CA 1
ATOM 1930 C C . LEU A 1 233 ? -22.538 -17.787 38.965 1.00 50.38 233 LEU A C 1
ATOM 1932 O O . LEU A 1 233 ? -22.668 -18.192 40.117 1.00 50.38 233 LEU A O 1
ATOM 1936 N N . TRP A 1 234 ? -23.157 -16.681 38.525 1.00 50.19 234 TRP A N 1
ATOM 1937 C CA . TRP A 1 234 ? -24.088 -15.887 39.343 1.00 50.19 234 TRP A CA 1
ATOM 1938 C C . TRP A 1 234 ? -25.429 -16.604 39.504 1.00 50.19 234 TRP A C 1
ATOM 1940 O O . TRP A 1 234 ? -25.906 -16.739 40.625 1.00 50.19 234 TRP A O 1
ATOM 1950 N N . GLU A 1 235 ? -26.000 -17.154 38.429 1.00 51.16 235 GLU A N 1
ATOM 1951 C CA . GLU A 1 235 ? -27.240 -17.935 38.534 1.00 51.16 235 GLU A CA 1
ATOM 1952 C C . GLU A 1 235 ? -27.056 -19.202 39.379 1.00 51.16 235 GLU A C 1
ATOM 1954 O O . GLU A 1 235 ? -27.948 -19.555 40.147 1.00 51.16 235 GLU A O 1
ATOM 1959 N N . ALA A 1 236 ? -25.893 -19.856 39.316 1.00 52.88 236 ALA A N 1
ATOM 1960 C CA . ALA A 1 236 ? -25.570 -21.036 40.115 1.00 52.88 236 ALA A CA 1
ATOM 1961 C C . ALA A 1 236 ? -25.248 -20.704 41.582 1.00 52.88 236 ALA A C 1
ATOM 1963 O O . ALA A 1 236 ? -25.576 -21.497 42.465 1.00 52.88 236 ALA A O 1
ATOM 1964 N N . THR A 1 237 ? -24.628 -19.550 41.872 1.00 52.59 237 THR A N 1
ATOM 1965 C CA . THR A 1 237 ? -24.304 -19.136 43.254 1.00 52.59 237 THR A CA 1
ATOM 1966 C C . THR A 1 237 ? -25.430 -18.376 43.952 1.00 52.59 237 THR A C 1
ATOM 1968 O O . THR A 1 237 ? -25.513 -18.443 45.176 1.00 52.59 237 THR A O 1
ATOM 1971 N N . ALA A 1 238 ? -26.316 -17.700 43.217 1.00 47.38 238 ALA A N 1
ATOM 1972 C CA . ALA A 1 238 ? -27.421 -16.912 43.765 1.00 47.38 238 ALA A CA 1
ATOM 1973 C C . ALA A 1 238 ? -28.749 -17.700 43.863 1.00 47.38 238 ALA A C 1
ATOM 1975 O O . ALA A 1 238 ? -29.553 -17.412 44.756 1.00 47.38 238 ALA A O 1
ATOM 1976 N N . ASN A 1 239 ? -28.957 -18.747 43.042 1.00 48.03 239 ASN A N 1
ATOM 1977 C CA . ASN A 1 239 ? -30.129 -19.645 43.133 1.00 48.03 239 ASN A CA 1
ATOM 1978 C C . ASN A 1 239 ? -30.360 -20.248 44.531 1.00 48.03 239 ASN A C 1
ATOM 1980 O O . ASN A 1 239 ? -31.503 -20.248 44.993 1.00 48.03 239 ASN A O 1
ATOM 1984 N N . PRO A 1 240 ? -29.324 -20.748 45.241 1.00 49.59 240 PRO A N 1
ATOM 1985 C CA . PRO A 1 240 ? -29.491 -21.308 46.583 1.00 49.59 240 PRO A CA 1
ATOM 1986 C C . PRO A 1 240 ? -30.047 -20.309 47.611 1.00 49.59 240 PRO A C 1
ATOM 1988 O O . PRO A 1 240 ? -30.584 -20.733 48.631 1.00 49.59 240 PRO A O 1
ATOM 1991 N N . TYR A 1 241 ? -29.943 -19.003 47.338 1.00 48.16 241 TYR A N 1
ATOM 1992 C CA . TYR A 1 241 ? -30.407 -17.914 48.202 1.00 48.16 241 TYR A CA 1
ATOM 1993 C C . TYR A 1 241 ? -31.723 -17.277 47.721 1.00 48.16 241 TYR A C 1
ATOM 1995 O O . TYR A 1 241 ? -32.131 -16.240 48.237 1.00 48.16 241 TYR A O 1
ATOM 2003 N N . GLY A 1 242 ? -32.407 -17.880 46.740 1.00 41.06 242 GLY A N 1
ATOM 2004 C CA . GLY A 1 242 ? -33.711 -17.407 46.259 1.00 41.06 242 GLY A CA 1
ATOM 2005 C C . GLY A 1 242 ? -33.659 -16.105 45.453 1.00 41.06 242 GLY A C 1
ATOM 2006 O O . GLY A 1 242 ? -34.688 -15.453 45.272 1.00 41.06 242 GLY A O 1
ATOM 2007 N N . VAL A 1 243 ? -32.481 -15.719 44.959 1.00 44.44 243 VAL A N 1
ATOM 2008 C CA . VAL A 1 243 ? -32.317 -14.562 44.075 1.00 44.44 243 VAL A CA 1
ATOM 2009 C C . VAL A 1 243 ? -32.729 -14.982 42.661 1.00 44.44 243 VAL A C 1
ATOM 2011 O O . VAL A 1 243 ? -31.968 -15.619 41.939 1.00 44.44 243 VAL A O 1
ATOM 2014 N N . SER A 1 244 ? -33.975 -14.677 42.292 1.00 44.25 244 SER A N 1
ATOM 2015 C CA . SER A 1 244 ? -34.514 -14.890 40.941 1.00 44.25 244 SER A CA 1
ATOM 2016 C C . SER A 1 244 ? -33.782 -14.015 39.923 1.00 44.25 244 SER A C 1
ATOM 2018 O O . SER A 1 244 ? -33.483 -12.857 40.218 1.00 44.25 244 SER A O 1
ATOM 2020 N N . SER A 1 245 ? -33.582 -14.544 38.710 1.00 43.28 245 SER A N 1
ATOM 2021 C CA . SER A 1 245 ? -33.128 -13.801 37.527 1.00 43.28 245 SER A CA 1
ATOM 2022 C C . SER A 1 245 ? -33.823 -12.437 37.463 1.00 43.28 245 SER A C 1
ATOM 2024 O O . SER A 1 245 ? -35.058 -12.375 37.441 1.00 43.28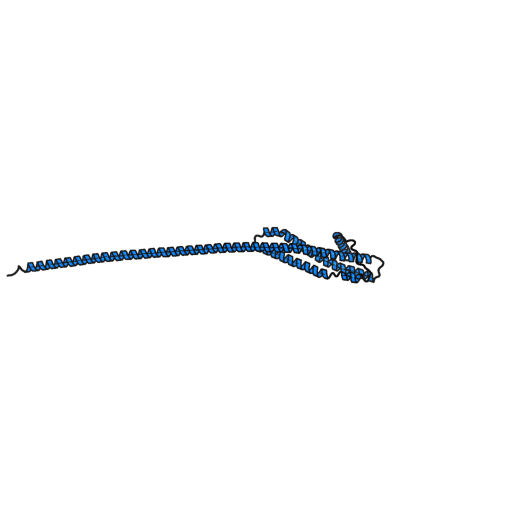 245 SER A O 1
ATOM 2026 N N . MET A 1 246 ? -33.041 -11.354 37.504 1.00 47.75 246 MET A N 1
ATOM 2027 C CA . MET A 1 246 ? -33.557 -9.988 37.418 1.00 47.75 246 MET A CA 1
ATOM 2028 C C . MET A 1 246 ? -34.406 -9.835 36.149 1.00 47.75 246 MET A C 1
ATOM 2030 O O . MET A 1 246 ? -33.957 -10.156 35.051 1.00 47.75 246 MET A O 1
ATOM 2034 N N . ASN A 1 247 ? -35.634 -9.333 36.311 1.00 42.97 247 ASN A N 1
ATOM 2035 C CA . ASN A 1 247 ? -36.430 -8.816 35.199 1.00 42.97 247 ASN A CA 1
ATOM 2036 C C . ASN A 1 247 ? -35.687 -7.639 34.548 1.00 42.97 247 ASN A C 1
ATOM 2038 O O . ASN A 1 247 ? -35.078 -6.841 35.256 1.00 42.97 247 ASN A O 1
ATOM 2042 N N . GLU A 1 248 ? -35.808 -7.518 33.222 1.00 39.53 248 GLU A N 1
ATOM 2043 C CA . GLU A 1 248 ? -35.274 -6.465 32.334 1.00 39.53 248 GLU A CA 1
ATOM 2044 C C . GLU A 1 248 ? -35.844 -5.053 32.622 1.00 39.53 248 GLU A C 1
ATOM 2046 O O . GLU A 1 248 ? -36.319 -4.348 31.732 1.00 39.53 248 GLU A O 1
ATOM 2051 N N . SER A 1 249 ? -35.860 -4.628 33.880 1.00 40.69 249 SER A N 1
ATOM 2052 C CA . SER A 1 249 ? -36.463 -3.382 34.334 1.00 40.69 249 SER A CA 1
ATOM 2053 C C . SER A 1 249 ? -35.367 -2.422 34.785 1.00 40.69 249 SER A C 1
ATOM 2055 O O . SER A 1 249 ? -34.776 -2.625 35.838 1.00 40.69 249 SER A O 1
ATOM 2057 N N . GLU A 1 250 ? -35.183 -1.365 33.988 1.00 42.69 250 GLU A N 1
ATOM 2058 C CA . GLU A 1 250 ? -34.278 -0.214 34.168 1.00 42.69 250 GLU A CA 1
ATOM 2059 C C . GLU A 1 250 ? -32.826 -0.429 33.717 1.00 42.69 250 GLU A C 1
ATOM 2061 O O . GLU A 1 250 ? -31.882 -0.432 34.499 1.00 42.69 250 GLU A O 1
ATOM 2066 N N . SER A 1 251 ? -32.642 -0.503 32.393 1.00 39.38 251 SER A N 1
ATOM 2067 C CA . SER A 1 251 ? -31.354 -0.175 31.773 1.00 39.38 251 SER A CA 1
ATOM 2068 C C . SER A 1 251 ? -30.980 1.259 32.149 1.00 39.38 251 SER A C 1
ATOM 2070 O O . SER A 1 251 ? -31.614 2.207 31.686 1.00 39.38 251 SER A O 1
ATOM 2072 N N . LEU A 1 252 ? -29.935 1.427 32.954 1.00 43.91 252 LEU A N 1
ATOM 2073 C CA . LEU A 1 252 ? -29.333 2.737 33.183 1.00 43.91 252 LEU A CA 1
ATOM 2074 C C . LEU A 1 252 ? -28.743 3.260 31.860 1.00 43.91 252 LEU A C 1
ATOM 2076 O O . LEU A 1 252 ? -28.224 2.498 31.043 1.00 43.91 252 LEU A O 1
ATOM 2080 N N . GLU A 1 253 ? -28.840 4.564 31.611 1.00 44.72 253 GLU A N 1
ATOM 2081 C CA . GLU A 1 253 ? -28.207 5.175 30.439 1.00 44.72 253 GLU A CA 1
ATOM 2082 C C . GLU A 1 253 ? -26.682 5.258 30.641 1.00 44.72 253 GLU A C 1
ATOM 2084 O O . GLU A 1 253 ? -26.211 5.525 31.748 1.00 44.72 253 GLU A O 1
ATOM 2089 N N . LEU A 1 254 ? -25.893 5.071 29.570 1.00 44.44 254 LEU A N 1
ATOM 2090 C CA . LEU A 1 254 ? -24.413 5.070 29.591 1.00 44.44 254 LEU A CA 1
ATOM 2091 C C . LEU A 1 254 ? -23.760 6.183 30.441 1.00 44.44 254 LEU A C 1
ATOM 2093 O O . LEU A 1 254 ? -22.825 5.876 31.180 1.00 44.44 254 LEU A O 1
ATOM 2097 N N . PRO A 1 255 ? -24.223 7.447 30.393 1.00 41.00 255 PRO A N 1
ATOM 2098 C CA . PRO A 1 255 ? -23.658 8.513 31.221 1.00 41.00 255 PRO A CA 1
ATOM 2099 C C . PRO A 1 255 ? -23.875 8.283 32.723 1.00 41.00 255 PRO A C 1
ATOM 2101 O O . PRO A 1 255 ? -22.975 8.519 33.526 1.00 41.00 255 PRO A O 1
ATOM 2104 N N . VAL A 1 256 ? -25.048 7.764 33.094 1.00 50.31 256 VAL A N 1
ATOM 2105 C CA . VAL A 1 256 ? -25.432 7.491 34.486 1.00 50.31 256 VAL A CA 1
ATOM 2106 C C . VAL A 1 256 ? -24.617 6.325 35.045 1.00 50.31 256 VAL A C 1
ATOM 2108 O O . VAL A 1 256 ? -24.221 6.348 36.207 1.00 50.31 256 VAL A O 1
ATOM 2111 N N . LEU A 1 257 ? -24.293 5.336 34.209 1.00 50.22 257 LEU A N 1
ATOM 2112 C CA . LEU A 1 257 ? -23.424 4.214 34.576 1.00 50.22 257 LEU A CA 1
ATOM 2113 C C . LEU A 1 257 ? -21.988 4.645 34.835 1.00 50.22 257 LEU A C 1
ATOM 2115 O O . LEU A 1 257 ? -21.367 4.156 35.773 1.00 50.22 257 LEU A O 1
ATOM 2119 N N . GLU A 1 258 ? -21.457 5.567 34.032 1.00 52.47 258 GLU A N 1
ATOM 2120 C CA . GLU A 1 258 ? -20.105 6.093 34.226 1.00 52.47 258 GLU A CA 1
ATOM 2121 C C . GLU A 1 258 ? -19.995 6.964 35.487 1.00 52.47 258 GLU A C 1
ATOM 2123 O O . GLU A 1 258 ? -18.958 6.947 36.156 1.00 52.47 258 GLU A O 1
ATOM 2128 N N . GLU A 1 259 ? -21.054 7.695 35.845 1.00 58.91 259 GLU A N 1
ATOM 2129 C CA . GLU A 1 259 ? -21.135 8.448 37.103 1.00 58.91 259 GLU A CA 1
ATOM 2130 C C . GLU A 1 259 ? -21.285 7.521 38.316 1.00 58.91 259 GLU A C 1
ATOM 2132 O O . GLU A 1 259 ? -20.484 7.622 39.247 1.00 58.91 259 GLU A O 1
ATOM 2137 N N . LYS A 1 260 ? -22.205 6.548 38.263 1.00 49.06 260 LYS A N 1
ATOM 2138 C CA . LYS A 1 260 ? -22.362 5.500 39.288 1.00 49.06 260 LYS A CA 1
ATOM 2139 C C . LYS A 1 260 ? -21.072 4.708 39.505 1.00 49.06 260 LYS A C 1
ATOM 2141 O O . LYS A 1 260 ? -20.683 4.454 40.639 1.00 49.06 260 LYS A O 1
ATOM 2146 N N . GLN A 1 261 ? -20.362 4.362 38.433 1.00 51.81 261 GLN A N 1
ATOM 2147 C CA . GLN A 1 261 ? -19.065 3.687 38.513 1.00 51.81 261 GLN A CA 1
ATOM 2148 C C . GLN A 1 261 ? -18.009 4.522 39.235 1.00 51.81 261 GLN A C 1
ATOM 2150 O O . GLN A 1 261 ? -17.262 3.992 40.055 1.00 51.81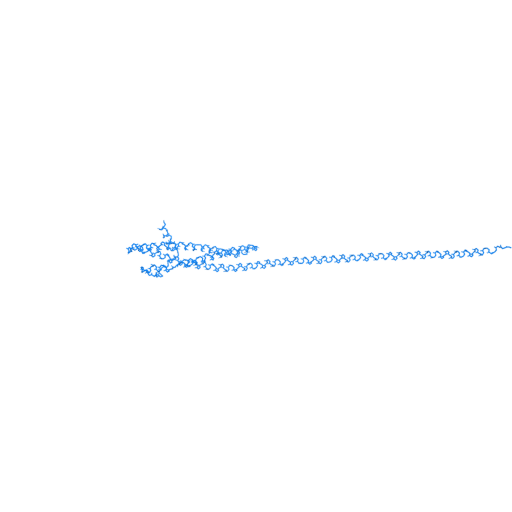 261 GLN A O 1
ATOM 2155 N N . LYS A 1 262 ? -17.907 5.817 38.911 1.00 61.84 262 LYS A N 1
ATOM 2156 C CA . LYS A 1 262 ? -16.955 6.718 39.575 1.00 61.84 262 LYS A CA 1
ATOM 2157 C C . LYS A 1 262 ? -17.276 6.871 41.057 1.00 61.84 262 LYS A C 1
ATOM 2159 O O . LYS A 1 262 ? -16.350 6.891 41.859 1.00 61.84 262 LYS A O 1
ATOM 2164 N N . GLU A 1 263 ? -18.555 6.960 41.401 1.00 57.88 263 GLU A N 1
ATOM 2165 C CA . GLU A 1 263 ? -19.032 7.044 42.781 1.00 57.88 263 GLU A CA 1
ATOM 2166 C C . GLU A 1 263 ? -18.663 5.782 43.581 1.00 57.88 263 GLU A C 1
ATOM 2168 O O . GLU A 1 263 ? -18.023 5.887 44.626 1.00 57.88 263 GLU A O 1
ATOM 2173 N N . ILE A 1 264 ? -18.955 4.589 43.051 1.00 50.72 264 ILE A N 1
ATOM 2174 C CA . ILE A 1 264 ? -18.644 3.305 43.708 1.00 50.72 264 ILE A CA 1
ATOM 2175 C C . ILE A 1 264 ? -17.127 3.126 43.890 1.00 50.72 264 ILE A C 1
ATOM 2177 O O . ILE A 1 264 ? -16.666 2.782 44.978 1.00 50.72 264 ILE A O 1
ATOM 2181 N N . LEU A 1 265 ? -16.324 3.419 42.860 1.00 49.88 265 LEU A N 1
ATOM 2182 C CA . LEU A 1 265 ? -14.858 3.342 42.943 1.00 49.88 265 LEU A CA 1
ATOM 2183 C C . LEU A 1 265 ? -14.257 4.359 43.926 1.00 49.88 265 LEU A C 1
ATOM 2185 O O . LEU A 1 265 ? -13.221 4.082 44.526 1.00 49.88 265 LEU A O 1
ATOM 2189 N N . PHE A 1 266 ? -14.884 5.525 44.099 1.00 51.31 266 PHE A N 1
ATOM 2190 C CA . PHE A 1 266 ? -14.440 6.539 45.058 1.00 51.31 266 PHE A CA 1
ATOM 2191 C C . PHE A 1 266 ? -14.746 6.148 46.508 1.00 51.31 266 PHE A C 1
ATOM 2193 O O . PHE A 1 266 ? -13.998 6.514 47.405 1.00 51.31 266 PHE A O 1
ATOM 2200 N N . HIS A 1 267 ? -15.823 5.398 46.752 1.00 39.03 267 HIS A N 1
ATOM 2201 C CA . HIS A 1 267 ? -16.176 4.929 48.095 1.00 39.03 267 HIS A CA 1
ATOM 2202 C C . HIS A 1 267 ? -15.355 3.727 48.580 1.00 39.03 267 HIS A C 1
ATOM 2204 O O . HIS A 1 267 ? -15.324 3.468 49.784 1.00 39.03 267 HIS A O 1
ATOM 2210 N N . HIS A 1 268 ? -14.716 2.995 47.665 1.00 39.91 268 HIS A N 1
ATOM 2211 C CA . HIS A 1 268 ? -14.012 1.747 47.967 1.00 39.91 268 HIS A CA 1
ATOM 2212 C C . HIS A 1 268 ? -12.473 1.828 47.914 1.00 39.91 268 HIS A C 1
ATOM 2214 O O . HIS A 1 268 ? -11.828 0.874 48.352 1.00 39.91 268 HIS A O 1
ATOM 2220 N N . ASN A 1 269 ? -11.896 2.941 47.438 1.00 41.09 269 ASN A N 1
ATOM 2221 C CA . ASN A 1 269 ? -10.472 3.294 47.600 1.00 41.09 269 ASN A CA 1
ATOM 2222 C C . ASN A 1 269 ? -10.266 4.201 48.819 1.00 41.09 269 ASN A C 1
ATOM 2224 O O . ASN A 1 269 ? -9.203 4.074 49.467 1.00 41.09 269 ASN A O 1
#

Foldseek 3Di:
DDDPPPVVVVVVVVVVVVVVVVVVVVVVVVVVVVVVVVVVVVVVVVVVVVVVVVVVVVVVVVVVVVVVVVVVVVVVVVVVVVVVVVVVVVVVVLVVLVVLVVVLLVVLVVLLVLLVVLLVVLVVVLLVLVVLLVVLVVVLPDPPDDPVSVVVSVVSNVVSLVVNVVSVVLSVVSVVLSVVSVVLSVCPVVQSVPDPDPVSSVVSSVVSVVSSVVSVVSSVVSVVVSVVPPPVVCVVVCVVVVDDDDDPPDRDDPVVSVVVSVVVVVVPD

Secondary structure (DSSP, 8-state):
---SSHHHHHHHHHHHHHHHHHHHHHHHHHHHHHHHHHHHHHHHHHHHHHHHHHHHHHHHHHHHHHHHHHHHHHHHHHHHHHHHHHHHHHHHHHHHHHHHHHHHHHHHHHHHHHHHHHHHHHHHHHHHHHHHHHHHHHHHHSTT--HHHHHHHHHHHHHHHHHHHHHHHHHHHHHHHHHHHHHHHHHHHHHHHH--SHHHHHHHHHHHHHHHHHHHHHHHHHHHHHHH--THHHHHHHGGGT-----S-----HHHHHHHHHHHHHHH-

pLDDT: mean 75.95, std 15.12, range [39.03, 96.5]

Radius of gyration: 59.84 Å; chains: 1; bounding box: 133×34×177 Å